Protein AF-A0A7S2NXF3-F1 (afdb_monomer)

Structure (mmCIF, N/CA/C/O backbone):
data_AF-A0A7S2NXF3-F1
#
_entry.id   AF-A0A7S2NXF3-F1
#
loop_
_atom_site.group_PDB
_atom_site.id
_atom_site.type_symbol
_atom_site.label_atom_id
_atom_site.label_alt_id
_atom_site.label_comp_id
_atom_site.label_asym_id
_atom_site.label_entity_id
_atom_site.label_seq_id
_atom_site.pdbx_PDB_ins_code
_atom_site.Cartn_x
_atom_site.Cartn_y
_atom_site.Cartn_z
_atom_site.occupancy
_atom_site.B_iso_or_equiv
_atom_site.auth_seq_id
_atom_site.auth_comp_id
_atom_site.auth_asym_id
_atom_site.auth_atom_id
_atom_site.pdbx_PDB_model_num
ATOM 1 N N . GLU A 1 1 ? -26.219 -12.186 -69.804 1.00 44.00 1 GLU A N 1
ATOM 2 C CA . GLU A 1 1 ? -25.193 -11.684 -68.868 1.00 44.00 1 GLU A CA 1
ATOM 3 C C . GLU A 1 1 ? -25.427 -10.194 -68.619 1.00 44.00 1 GLU A C 1
ATOM 5 O O . GLU A 1 1 ? -25.235 -9.405 -69.535 1.00 44.00 1 GLU A O 1
ATOM 10 N N . LYS A 1 2 ? -26.014 -9.851 -67.460 1.00 44.53 2 LYS A N 1
ATOM 11 C CA . LYS A 1 2 ? -26.149 -8.505 -66.852 1.00 44.53 2 LYS A CA 1
ATOM 12 C C . LYS A 1 2 ? -27.163 -8.609 -65.703 1.00 44.53 2 LYS A C 1
ATOM 14 O O . LYS A 1 2 ? -28.357 -8.426 -65.913 1.00 44.53 2 LYS A O 1
ATOM 19 N N . SER A 1 3 ? -26.691 -8.909 -64.494 1.00 36.38 3 SER A N 1
ATOM 20 C CA . SER A 1 3 ? -27.446 -8.646 -63.264 1.00 36.38 3 SER A CA 1
ATOM 21 C C . SER A 1 3 ? -26.682 -7.605 -62.446 1.00 36.38 3 SER A C 1
ATOM 23 O O . SER A 1 3 ? -25.500 -7.754 -62.148 1.00 36.38 3 SER A O 1
ATOM 25 N N . LYS A 1 4 ? -27.351 -6.491 -62.149 1.00 48.16 4 LYS A N 1
ATOM 26 C CA . LYS A 1 4 ? -26.922 -5.531 -61.129 1.00 48.16 4 LYS A CA 1
ATOM 27 C C . LYS A 1 4 ? -27.589 -5.923 -59.812 1.00 48.16 4 LYS A C 1
ATOM 29 O O . LYS A 1 4 ? -28.784 -6.218 -59.845 1.00 48.16 4 LYS A O 1
ATOM 34 N N . PRO A 1 5 ? -26.903 -5.773 -58.672 1.00 42.44 5 PRO A N 1
ATOM 35 C CA . PRO A 1 5 ? -27.580 -5.516 -57.417 1.00 42.44 5 PRO A CA 1
ATOM 36 C C . PRO A 1 5 ? -27.248 -4.121 -56.879 1.00 42.44 5 PRO A C 1
ATOM 38 O O . PRO A 1 5 ? -26.128 -3.616 -56.936 1.00 42.44 5 PRO A O 1
ATOM 41 N N . THR A 1 6 ? -28.306 -3.501 -56.383 1.00 40.44 6 THR A N 1
ATOM 42 C CA . THR A 1 6 ? -28.427 -2.184 -55.765 1.00 40.44 6 THR A CA 1
ATOM 43 C C . THR A 1 6 ? -27.852 -2.175 -54.347 1.00 40.44 6 THR A C 1
ATOM 45 O O . THR A 1 6 ? -28.218 -3.019 -53.533 1.00 40.44 6 THR A O 1
ATOM 48 N N . MET A 1 7 ? -27.002 -1.194 -54.022 1.00 35.00 7 MET A N 1
ATOM 49 C CA . MET A 1 7 ? -26.544 -0.953 -52.649 1.00 35.00 7 MET A CA 1
ATOM 50 C C . MET A 1 7 ? -27.618 -0.226 -51.828 1.00 35.00 7 MET A C 1
ATOM 52 O O . MET A 1 7 ? -27.955 0.922 -52.113 1.00 35.00 7 MET A O 1
ATOM 56 N N . SER A 1 8 ? -28.118 -0.893 -50.787 1.00 35.53 8 SER A N 1
ATOM 57 C CA . SER A 1 8 ? -28.930 -0.299 -49.721 1.00 35.53 8 SER A CA 1
ATOM 58 C C . SER A 1 8 ? -28.014 0.236 -48.615 1.00 35.53 8 SER A C 1
ATOM 60 O O . SER A 1 8 ? -27.193 -0.499 -48.067 1.00 35.53 8 SER A O 1
ATOM 62 N N . LYS A 1 9 ? -28.138 1.529 -48.297 1.00 38.91 9 LYS A N 1
ATOM 63 C CA . LYS A 1 9 ? -27.480 2.181 -47.157 1.00 38.91 9 LYS A CA 1
ATOM 64 C C . LYS A 1 9 ? -28.358 2.007 -45.915 1.00 38.91 9 LYS A C 1
ATOM 66 O O . LYS A 1 9 ? -29.316 2.756 -45.752 1.00 38.91 9 LYS A O 1
ATOM 71 N N . HIS A 1 10 ? -27.998 1.093 -45.015 1.00 32.69 10 HIS A N 1
ATOM 72 C CA . HIS A 1 10 ? -28.505 1.106 -43.640 1.00 32.69 10 HIS A CA 1
ATOM 73 C C . HIS A 1 10 ? -27.474 1.750 -42.712 1.00 32.69 10 HIS A C 1
ATOM 75 O O . HIS A 1 10 ? -26.389 1.227 -42.472 1.00 32.69 10 HIS A O 1
ATOM 81 N N . ARG A 1 11 ? -27.834 2.934 -42.215 1.00 33.25 11 ARG A N 1
ATOM 82 C CA . ARG A 1 11 ? -27.123 3.688 -41.186 1.00 33.25 11 ARG A CA 1
ATOM 83 C C . ARG A 1 11 ? -27.629 3.170 -39.836 1.00 33.25 11 ARG A C 1
ATOM 85 O O . ARG A 1 11 ? -28.767 3.445 -39.473 1.00 33.25 11 ARG A O 1
ATOM 92 N N . SER A 1 12 ? -26.817 2.383 -39.137 1.00 33.09 12 SER A N 1
ATOM 93 C CA . SER A 1 12 ? -27.099 1.944 -37.766 1.00 33.09 12 SER A CA 1
ATOM 94 C C . SER A 1 12 ? -26.497 2.949 -36.791 1.00 33.09 12 SER A C 1
ATOM 96 O O . SER A 1 12 ? -25.283 3.141 -36.748 1.00 33.09 12 SER A O 1
ATOM 98 N N . VAL A 1 13 ? -27.374 3.618 -36.050 1.00 38.09 13 VAL A N 1
ATOM 99 C CA . VAL A 1 13 ? -27.060 4.566 -34.984 1.00 38.09 13 VAL A CA 1
ATOM 100 C C . VAL A 1 13 ? -26.875 3.746 -33.707 1.00 38.09 13 VAL A C 1
ATOM 102 O O . VAL A 1 13 ? -27.850 3.259 -33.146 1.00 38.09 13 VAL A O 1
ATOM 105 N N . GLY A 1 14 ? -25.630 3.540 -33.280 1.00 29.95 14 GLY A N 1
ATOM 106 C CA . GLY A 1 14 ? -25.302 2.903 -32.003 1.00 29.95 14 GLY A CA 1
ATOM 107 C C . GLY A 1 14 ? -24.672 3.929 -31.072 1.00 29.95 14 GLY A C 1
ATOM 108 O O . GLY A 1 14 ? -23.509 4.280 -31.251 1.00 29.95 14 GLY A O 1
ATOM 109 N N . GLY A 1 15 ? -25.448 4.450 -30.120 1.00 30.33 15 GLY A N 1
ATOM 110 C CA . GLY A 1 15 ? -24.916 5.251 -29.018 1.00 30.33 15 GLY A CA 1
ATOM 111 C C . GLY A 1 15 ? -24.089 4.378 -28.064 1.00 30.33 15 GLY A C 1
ATOM 112 O O . GLY A 1 15 ? -24.389 3.191 -27.924 1.00 30.33 15 GLY A O 1
ATOM 113 N N . PRO A 1 16 ? -23.049 4.916 -27.407 1.00 35.69 16 PRO A N 1
ATOM 114 C CA . PRO A 1 16 ? -22.286 4.144 -26.440 1.00 35.69 16 PRO A CA 1
ATOM 115 C C . PRO A 1 16 ? -23.111 3.927 -25.167 1.00 35.69 16 PRO A C 1
ATOM 117 O O . PRO A 1 16 ? -23.409 4.859 -24.419 1.00 35.69 16 PRO A O 1
ATOM 120 N N . SER A 1 17 ? -23.471 2.664 -24.944 1.00 35.59 17 SER A N 1
ATOM 121 C CA . SER A 1 17 ? -23.971 2.146 -23.673 1.00 35.59 17 SER A CA 1
ATOM 122 C C . SER A 1 17 ? -22.901 2.314 -22.591 1.00 35.59 17 SER A C 1
ATOM 124 O O . SER A 1 17 ? -21.738 1.968 -22.805 1.00 35.59 17 SER A O 1
ATOM 126 N N . ARG A 1 18 ? -23.302 2.838 -21.428 1.00 41.34 18 ARG A N 1
ATOM 127 C CA . ARG A 1 18 ? -22.489 2.923 -20.207 1.00 41.34 18 ARG A CA 1
ATOM 128 C C . ARG A 1 18 ? -22.046 1.517 -19.795 1.00 41.34 18 ARG A C 1
ATOM 130 O O . ARG A 1 18 ? -22.873 0.721 -19.361 1.00 41.34 18 ARG A O 1
ATOM 137 N N . ALA A 1 19 ? -20.758 1.225 -19.947 1.00 33.50 19 ALA A N 1
ATOM 138 C CA . ALA A 1 19 ? -20.146 -0.010 -19.480 1.00 33.50 19 ALA A CA 1
ATOM 139 C C . ALA A 1 19 ? -19.519 0.194 -18.093 1.00 33.50 19 ALA A C 1
ATOM 141 O O . ALA A 1 19 ? -18.846 1.193 -17.844 1.00 33.50 19 ALA A O 1
ATOM 142 N N . SER A 1 20 ? -19.811 -0.778 -17.231 1.00 33.72 20 SER A N 1
ATOM 143 C CA . SER A 1 20 ? -19.321 -1.037 -15.875 1.00 33.72 20 SER A CA 1
ATOM 144 C C . SER A 1 20 ? -17.874 -0.594 -15.603 1.00 33.72 20 SER A C 1
ATOM 146 O O . SER A 1 20 ? -16.960 -0.945 -16.345 1.00 33.72 20 SER A O 1
ATOM 148 N N . THR A 1 21 ? -17.673 0.152 -14.514 1.00 34.09 21 THR A N 1
ATOM 149 C CA . THR A 1 21 ? -16.406 0.777 -14.085 1.00 34.09 21 THR A CA 1
ATOM 150 C C . THR A 1 21 ? -15.473 -0.114 -13.260 1.00 34.09 21 THR A C 1
ATOM 152 O O . THR A 1 21 ? -14.499 0.391 -12.712 1.00 34.09 21 THR A O 1
ATOM 155 N N . TYR A 1 22 ? -15.695 -1.425 -13.203 1.00 39.62 22 TYR A N 1
ATOM 156 C CA . TYR A 1 22 ? -14.795 -2.341 -12.498 1.00 39.62 22 TYR A CA 1
ATOM 157 C C . TYR A 1 22 ? -14.566 -3.598 -13.339 1.00 39.62 22 TYR A C 1
ATOM 159 O O . TYR A 1 22 ? -15.499 -4.340 -13.638 1.00 39.62 22 TYR A O 1
ATOM 167 N N . GLY A 1 23 ? -13.323 -3.806 -13.777 1.00 32.50 23 GLY A N 1
ATOM 168 C CA . GLY A 1 23 ? -12.912 -4.993 -14.523 1.00 32.50 23 GLY A CA 1
ATOM 169 C C . GLY A 1 23 ? -11.408 -4.980 -14.827 1.00 32.50 23 GLY A C 1
ATOM 170 O O . GLY A 1 23 ? -10.906 -3.959 -15.307 1.00 32.50 23 GLY A O 1
ATOM 171 N N . PRO A 1 24 ? -10.674 -6.076 -14.551 1.00 46.59 24 PRO A N 1
ATOM 172 C CA . PRO A 1 24 ? -9.237 -6.155 -14.770 1.00 46.59 24 PRO A CA 1
ATOM 173 C C . PRO A 1 24 ? -8.949 -6.177 -16.274 1.00 46.59 24 PRO A C 1
ATOM 175 O O . PRO A 1 24 ? -9.590 -6.890 -17.047 1.00 46.59 24 PRO A O 1
ATOM 178 N N . GLY A 1 25 ? -7.998 -5.349 -16.701 1.00 38.03 25 GLY A N 1
ATOM 179 C CA . GLY A 1 25 ? -7.590 -5.254 -18.096 1.00 38.03 25 GLY A CA 1
ATOM 180 C C . GLY A 1 25 ? -7.058 -6.589 -18.617 1.00 38.03 25 GLY A C 1
ATOM 181 O O . GLY A 1 25 ? -6.172 -7.195 -18.024 1.00 38.03 25 GLY A O 1
ATOM 182 N N . ASN A 1 26 ? -7.613 -7.017 -19.747 1.00 37.84 26 ASN A N 1
ATOM 183 C CA . ASN A 1 26 ? -7.245 -8.201 -20.515 1.00 37.84 26 ASN A CA 1
ATOM 184 C C . ASN A 1 26 ? -5.740 -8.173 -20.868 1.00 37.84 26 ASN A C 1
ATOM 186 O O . ASN A 1 26 ? -5.318 -7.405 -21.735 1.00 37.84 26 ASN A O 1
ATOM 190 N N . ALA A 1 27 ? -4.928 -8.980 -20.182 1.00 37.50 27 ALA A N 1
ATOM 191 C CA . ALA A 1 27 ? -3.483 -9.054 -20.381 1.00 37.50 27 ALA A CA 1
ATOM 192 C C . ALA A 1 27 ? -3.145 -9.962 -21.574 1.00 37.50 27 ALA A C 1
ATOM 194 O O . ALA A 1 27 ? -3.019 -11.179 -21.452 1.00 37.50 27 ALA A O 1
ATOM 195 N N . THR A 1 28 ? -2.986 -9.365 -22.753 1.00 34.25 28 THR A N 1
ATOM 196 C CA . THR A 1 28 ? -2.161 -9.954 -23.813 1.00 34.25 28 THR A CA 1
ATOM 197 C C . THR A 1 28 ? -0.701 -9.942 -23.359 1.00 34.25 28 THR A C 1
ATOM 199 O O . THR A 1 28 ? -0.278 -8.958 -22.758 1.00 34.25 28 THR A O 1
ATOM 202 N N . LEU A 1 29 ? 0.040 -11.020 -23.643 1.00 37.03 29 LEU A N 1
ATOM 203 C CA . LEU A 1 29 ? 1.467 -11.250 -23.352 1.00 37.03 29 LEU A CA 1
ATOM 204 C C . LEU A 1 29 ? 2.389 -10.191 -23.991 1.00 37.03 29 LEU A C 1
ATOM 206 O O . LEU A 1 29 ? 3.150 -10.481 -24.910 1.00 37.03 29 LEU A O 1
ATOM 210 N N . ASP A 1 30 ? 2.302 -8.960 -23.510 1.00 38.59 30 ASP A N 1
ATOM 211 C CA . ASP A 1 30 ? 3.281 -7.906 -23.716 1.00 38.59 30 ASP A CA 1
ATOM 212 C C . ASP A 1 30 ? 3.540 -7.282 -22.337 1.00 38.59 30 ASP A C 1
ATOM 214 O O . ASP A 1 30 ? 2.778 -6.448 -21.836 1.00 38.59 30 ASP A O 1
ATOM 218 N N . GLU A 1 31 ? 4.585 -7.807 -21.687 1.00 49.25 31 GLU A N 1
ATOM 219 C CA . GLU A 1 31 ? 5.103 -7.560 -20.330 1.00 49.25 31 GLU A CA 1
ATOM 220 C C . GLU A 1 31 ? 5.622 -6.121 -20.134 1.00 49.25 31 GLU A C 1
ATOM 222 O O . GLU A 1 31 ? 6.698 -5.865 -19.580 1.00 49.25 31 GLU A O 1
ATOM 227 N N . THR A 1 32 ? 4.876 -5.142 -20.630 1.00 55.12 32 THR A N 1
ATOM 228 C CA . THR A 1 32 ? 5.230 -3.735 -20.527 1.00 55.12 32 THR A CA 1
ATOM 229 C C . THR A 1 32 ? 5.201 -3.336 -19.057 1.00 55.12 32 THR A C 1
ATOM 231 O O . THR A 1 32 ? 4.214 -3.527 -18.354 1.00 55.12 32 THR A O 1
ATOM 234 N N . PHE A 1 33 ? 6.323 -2.819 -18.561 1.00 63.69 33 PHE A N 1
ATOM 235 C CA . PHE A 1 33 ? 6.451 -2.245 -17.225 1.00 63.69 33 PHE A CA 1
ATOM 236 C C . PHE A 1 33 ? 5.365 -1.174 -17.023 1.00 63.69 33 P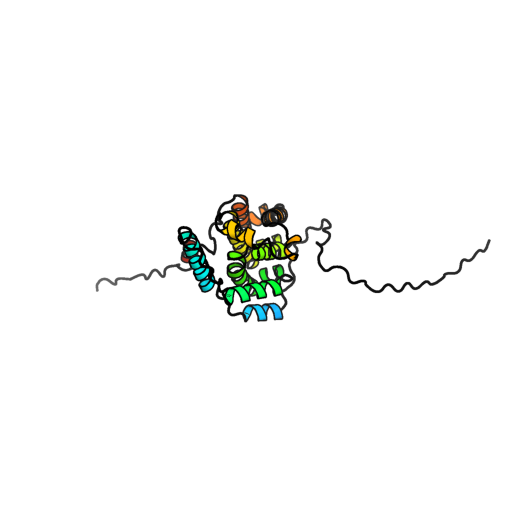HE A C 1
ATOM 238 O O . PHE A 1 33 ? 5.518 -0.030 -17.460 1.00 63.69 33 PHE A O 1
ATOM 245 N N . GLN A 1 34 ? 4.243 -1.557 -16.408 1.00 78.62 34 GLN A N 1
ATOM 246 C CA . GLN A 1 34 ? 3.090 -0.682 -16.244 1.00 78.62 34 GLN A CA 1
ATOM 247 C C . GLN A 1 34 ? 3.424 0.376 -15.204 1.00 78.62 34 GLN A C 1
ATOM 249 O O . GLN A 1 34 ? 3.609 0.102 -14.019 1.00 78.62 34 GLN A O 1
ATOM 254 N N . ARG A 1 35 ? 3.548 1.615 -15.671 1.00 86.38 35 ARG A N 1
ATOM 255 C CA . ARG A 1 35 ? 3.736 2.770 -14.805 1.00 86.38 35 ARG A CA 1
ATOM 256 C C . ARG A 1 35 ? 2.369 3.398 -14.527 1.00 86.38 35 ARG A C 1
ATOM 258 O O . ARG A 1 35 ? 1.675 3.723 -15.493 1.00 86.38 35 ARG A O 1
ATOM 265 N N . PRO A 1 36 ? 2.007 3.627 -13.253 1.00 90.62 36 PRO A N 1
ATOM 266 C CA . PRO A 1 36 ? 0.813 4.384 -12.910 1.00 90.62 36 PRO A CA 1
ATOM 267 C C . PRO A 1 36 ? 0.808 5.755 -13.587 1.00 90.62 36 PRO A C 1
ATOM 269 O O . PRO A 1 36 ? 1.862 6.340 -13.876 1.00 90.62 36 PRO A O 1
ATOM 272 N N . ARG A 1 37 ? -0.388 6.296 -13.820 1.00 90.88 37 ARG A N 1
ATOM 273 C CA . ARG A 1 37 ? -0.526 7.678 -14.291 1.00 90.88 37 ARG A CA 1
ATOM 274 C C . ARG A 1 37 ? 0.022 8.642 -13.234 1.00 90.88 37 ARG A C 1
ATOM 276 O O . ARG A 1 37 ? 0.262 8.277 -12.088 1.00 90.88 37 ARG A O 1
ATOM 283 N N . ARG A 1 38 ? 0.263 9.895 -13.623 1.00 91.31 38 ARG A N 1
ATOM 284 C CA . ARG A 1 38 ? 0.561 10.922 -12.619 1.00 91.31 38 ARG A CA 1
ATOM 285 C C . ARG A 1 38 ? -0.697 11.182 -11.786 1.00 91.31 38 ARG A C 1
ATOM 287 O O . ARG A 1 38 ? -1.771 11.230 -12.385 1.00 91.31 38 ARG A O 1
ATOM 294 N N . PRO A 1 39 ? -0.565 11.357 -10.463 1.00 93.62 39 PRO A N 1
ATOM 295 C CA . PRO A 1 39 ? -1.705 11.675 -9.616 1.00 93.62 39 PRO A CA 1
ATOM 296 C C . PRO A 1 39 ? -2.276 13.049 -9.969 1.00 93.62 39 PRO A C 1
ATOM 298 O O . PRO A 1 39 ? -1.541 13.955 -10.386 1.00 93.62 39 PRO A O 1
ATOM 301 N N . ASN A 1 40 ? -3.581 13.211 -9.772 1.00 94.50 40 ASN A N 1
ATOM 302 C CA . ASN A 1 40 ? -4.250 14.487 -9.957 1.00 94.50 40 ASN A CA 1
ATOM 303 C C . ASN A 1 40 ? -3.692 15.548 -8.981 1.00 94.50 40 ASN A C 1
ATOM 305 O O . ASN A 1 40 ? -3.607 15.308 -7.771 1.00 94.50 40 ASN A O 1
ATOM 309 N N . PRO A 1 41 ? -3.331 16.755 -9.465 1.00 94.69 41 PRO A N 1
ATOM 310 C CA . PRO A 1 41 ? -2.801 17.820 -8.611 1.00 94.69 41 PRO A CA 1
ATOM 311 C C . PRO A 1 41 ? -3.761 18.269 -7.502 1.00 94.69 41 PRO A C 1
ATOM 313 O O . PRO A 1 41 ? -3.310 18.605 -6.408 1.00 94.69 41 PRO A O 1
ATOM 316 N N . SER A 1 42 ? -5.071 18.255 -7.765 1.00 95.06 42 SER A N 1
ATOM 317 C CA . SER A 1 42 ? -6.112 18.577 -6.781 1.00 95.06 42 SER A CA 1
ATOM 318 C C . SER A 1 42 ? -6.129 17.574 -5.630 1.00 95.06 42 SER A C 1
ATOM 320 O O . SER A 1 42 ? -6.136 17.983 -4.472 1.00 95.06 42 SER A O 1
ATOM 322 N N . THR A 1 43 ? -6.043 16.277 -5.941 1.00 95.19 43 THR A N 1
ATOM 323 C CA . THR A 1 43 ? -5.970 15.193 -4.954 1.00 95.19 43 THR A CA 1
ATOM 324 C C . THR A 1 43 ? -4.731 15.351 -4.075 1.00 95.19 43 THR A C 1
ATOM 326 O O . THR A 1 43 ? -4.817 15.328 -2.851 1.00 95.19 43 THR A O 1
ATOM 329 N N . LEU A 1 44 ? -3.569 15.623 -4.678 1.00 94.69 44 LEU A N 1
ATOM 330 C CA . LEU A 1 44 ? -2.337 15.890 -3.929 1.00 94.69 44 LEU A CA 1
ATOM 331 C C . LEU A 1 44 ? -2.446 17.109 -3.006 1.00 94.69 44 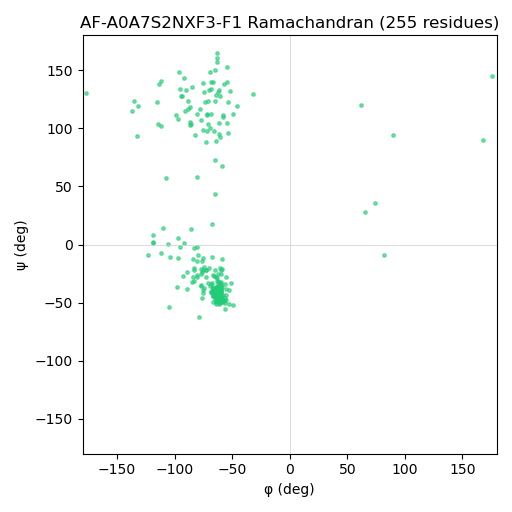LEU A C 1
ATOM 333 O O . LEU A 1 44 ? -1.940 17.078 -1.880 1.00 94.69 44 LEU A O 1
ATOM 337 N N . GLN A 1 45 ? -3.073 18.188 -3.476 1.00 96.06 45 GLN A N 1
ATOM 338 C CA . GLN A 1 45 ? -3.279 19.390 -2.674 1.00 96.06 45 GLN A CA 1
ATOM 339 C C . GLN A 1 45 ? -4.206 19.111 -1.490 1.00 96.06 45 GLN A C 1
ATOM 341 O O . GLN A 1 45 ? -3.874 19.501 -0.370 1.00 96.06 45 GLN A O 1
ATOM 346 N N . TYR A 1 46 ? -5.304 18.393 -1.728 1.00 95.62 46 TYR A N 1
ATOM 347 C CA . TYR A 1 46 ? -6.225 17.941 -0.691 1.00 95.62 46 TYR A CA 1
ATOM 348 C C . TYR 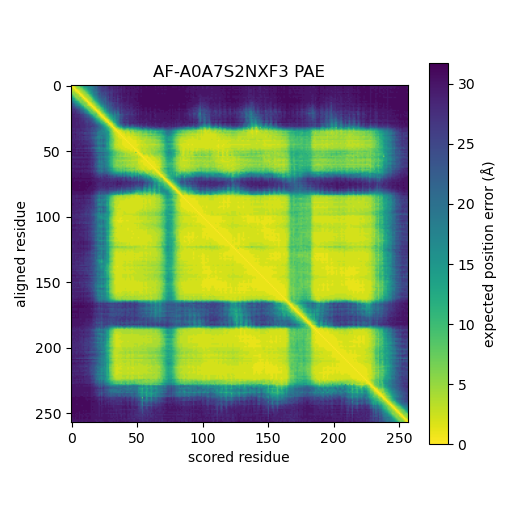A 1 46 ? -5.493 17.122 0.380 1.00 95.62 46 TYR A C 1
ATOM 350 O O . TYR A 1 46 ? -5.455 17.534 1.539 1.00 95.62 46 TYR A O 1
ATOM 358 N N . LEU A 1 47 ? -4.784 16.056 -0.005 1.00 94.69 47 LEU A N 1
ATOM 359 C CA . LEU A 1 47 ? -4.048 15.206 0.939 1.00 94.69 47 LEU A CA 1
ATOM 360 C C . LEU A 1 47 ? -2.981 15.967 1.730 1.00 94.69 47 LEU A C 1
ATOM 362 O O . LEU A 1 47 ? -2.729 15.679 2.898 1.00 94.69 47 LEU A O 1
ATOM 366 N N . CYS A 1 48 ? -2.329 16.945 1.102 1.00 92.62 48 CYS A N 1
ATOM 367 C CA . CYS A 1 48 ? -1.337 17.769 1.782 1.00 92.62 48 CYS A CA 1
ATOM 368 C C . CYS A 1 48 ? -1.944 18.773 2.765 1.00 92.62 48 CYS A C 1
ATOM 370 O O . CYS A 1 48 ? -1.206 19.242 3.632 1.00 92.62 48 CYS A O 1
ATOM 372 N N . SER A 1 49 ? -3.223 19.121 2.604 1.00 93.75 49 SER A N 1
ATOM 373 C CA . SER A 1 49 ? -3.944 20.054 3.475 1.00 93.75 49 SER A CA 1
ATOM 374 C C . SER A 1 49 ? -4.504 19.394 4.736 1.00 93.75 49 SER A C 1
ATOM 376 O O . SER A 1 49 ? -4.754 20.089 5.717 1.00 93.75 49 SER A O 1
ATOM 378 N N . LEU A 1 50 ? -4.656 18.065 4.733 1.00 92.69 50 LEU A N 1
ATOM 379 C CA . LEU A 1 50 ? -5.186 17.327 5.874 1.00 92.69 50 LEU A CA 1
ATOM 380 C C . LEU A 1 50 ? -4.207 17.354 7.066 1.00 92.69 50 LEU A C 1
ATOM 382 O O . LEU A 1 50 ? -3.009 17.086 6.885 1.00 92.69 50 LEU A O 1
ATOM 386 N N . PRO A 1 51 ? -4.693 17.621 8.292 1.00 89.88 51 PRO A N 1
ATOM 387 C CA . PRO A 1 51 ? -3.879 17.646 9.505 1.00 89.88 51 PRO A CA 1
ATOM 388 C C . PRO A 1 51 ? -3.637 16.226 10.047 1.00 89.88 51 PRO A C 1
ATOM 390 O O . PRO A 1 51 ? -3.999 15.905 11.172 1.00 89.88 51 PRO A O 1
ATOM 393 N N . LEU A 1 52 ? -3.036 15.356 9.233 1.00 88.69 52 LEU A N 1
ATOM 394 C CA . LEU A 1 52 ? -2.734 13.979 9.631 1.00 88.69 52 LEU A CA 1
ATOM 395 C C . LEU A 1 52 ? -1.374 13.910 10.336 1.00 88.69 52 LEU A C 1
ATOM 397 O O . LEU A 1 52 ? -0.344 14.199 9.715 1.00 88.69 52 LEU A O 1
ATOM 401 N N . ASP A 1 53 ? -1.372 13.490 11.601 1.00 88.19 53 ASP A N 1
ATOM 402 C CA . ASP A 1 53 ? -0.171 13.147 12.371 1.00 88.19 53 ASP A CA 1
ATOM 403 C C . ASP A 1 53 ? -0.185 11.648 12.707 1.00 88.19 53 ASP A C 1
ATOM 405 O O . ASP A 1 53 ? -0.905 11.203 13.600 1.00 88.19 53 ASP A O 1
ATOM 409 N N . ASP A 1 54 ? 0.626 10.854 11.994 1.00 85.44 54 ASP A N 1
ATOM 410 C CA . ASP A 1 54 ? 0.716 9.407 12.227 1.00 85.44 54 ASP A CA 1
ATOM 411 C C . ASP A 1 54 ? 1.298 9.075 13.600 1.00 85.44 54 ASP A C 1
ATOM 413 O O . ASP A 1 54 ? 1.027 8.009 14.144 1.00 85.44 54 ASP A O 1
ATOM 417 N N . ARG A 1 55 ? 2.126 9.952 14.173 1.00 84.25 55 ARG A N 1
ATOM 418 C CA . ARG A 1 55 ? 2.851 9.639 15.402 1.00 84.25 55 ARG A CA 1
ATOM 419 C C . ARG A 1 55 ? 1.951 9.704 16.627 1.00 84.25 55 ARG A C 1
ATOM 421 O O . ARG A 1 55 ? 2.060 8.826 17.483 1.00 84.25 55 ARG A O 1
ATOM 428 N N . ALA A 1 56 ? 1.147 10.757 16.732 1.00 82.88 56 ALA A N 1
ATOM 429 C CA . ALA A 1 56 ? 0.215 10.924 17.841 1.00 82.88 56 ALA A CA 1
ATOM 430 C C . ALA A 1 56 ? -0.839 9.808 17.817 1.00 82.88 56 ALA A C 1
ATOM 432 O O . ALA A 1 56 ? -1.003 9.098 18.808 1.00 82.88 56 ALA A O 1
ATOM 433 N N . GLU A 1 57 ? -1.428 9.577 16.644 1.00 85.75 57 GLU A N 1
ATOM 434 C CA . GLU A 1 57 ? -2.509 8.612 16.457 1.00 85.75 57 GLU A CA 1
ATOM 435 C C . GLU A 1 57 ? -2.061 7.165 16.711 1.00 85.75 57 GLU A C 1
ATOM 437 O O . GLU A 1 57 ? -2.716 6.418 17.434 1.00 85.75 57 GLU A O 1
ATOM 442 N N . LEU A 1 58 ? -0.890 6.760 16.199 1.00 82.31 58 LEU A N 1
ATOM 443 C CA . LEU A 1 58 ? -0.363 5.416 16.458 1.00 82.31 58 LEU A CA 1
ATOM 444 C C . LEU A 1 58 ? -0.071 5.170 17.945 1.00 82.31 58 LEU A C 1
ATOM 446 O O . LEU A 1 58 ? -0.262 4.053 18.427 1.00 82.31 58 LEU A O 1
ATOM 450 N N . ALA A 1 59 ? 0.411 6.184 18.670 1.00 83.00 59 ALA A N 1
ATOM 451 C CA . ALA A 1 59 ? 0.690 6.058 20.099 1.00 83.00 59 ALA A CA 1
ATOM 452 C C . ALA A 1 59 ? -0.606 5.901 20.907 1.00 83.00 59 ALA A C 1
ATOM 454 O O . ALA A 1 59 ? -0.670 5.075 21.821 1.00 83.00 59 ALA A O 1
ATOM 455 N N . GLU A 1 60 ? -1.643 6.652 20.541 1.00 82.12 60 GLU A N 1
ATOM 456 C CA . GLU A 1 60 ? -2.966 6.539 21.148 1.00 82.12 60 GLU A CA 1
ATOM 457 C C . GLU A 1 60 ? -3.611 5.179 20.851 1.00 82.12 60 GLU A C 1
ATOM 459 O O . GLU A 1 60 ? -4.087 4.504 21.768 1.00 82.12 60 GLU A O 1
ATOM 464 N N . TYR A 1 61 ? -3.528 4.709 19.605 1.00 81.62 61 TYR A N 1
ATOM 465 C CA . TYR A 1 61 ? -3.996 3.379 19.215 1.00 81.62 61 TYR A CA 1
ATOM 466 C C . TYR A 1 61 ? -3.292 2.256 19.999 1.00 81.62 61 TYR A C 1
ATOM 468 O O . TYR A 1 61 ? -3.938 1.345 20.528 1.00 81.62 61 TYR A O 1
ATOM 476 N N . GLN A 1 62 ? -1.964 2.324 20.143 1.00 80.62 62 GLN A N 1
ATOM 477 C CA . GLN A 1 62 ? -1.192 1.361 20.942 1.00 80.62 62 GLN A CA 1
ATOM 478 C C . GLN A 1 62 ? -1.589 1.382 22.425 1.00 80.62 62 GLN A C 1
ATOM 480 O O . GLN A 1 62 ? -1.670 0.332 23.069 1.00 80.62 62 GLN A O 1
ATOM 485 N N . TYR A 1 63 ? -1.866 2.565 22.975 1.00 81.25 63 TYR A N 1
ATOM 486 C CA . TYR A 1 63 ? -2.353 2.701 24.343 1.00 81.25 63 TYR A CA 1
ATOM 487 C C . TYR A 1 63 ? -3.747 2.075 24.518 1.00 81.25 63 TYR A C 1
ATOM 489 O O . TYR A 1 63 ? -3.947 1.278 25.440 1.00 81.25 63 TYR A O 1
ATOM 497 N N . ARG A 1 64 ? -4.687 2.354 23.600 1.00 79.38 64 ARG A N 1
ATOM 498 C CA . ARG A 1 64 ? -6.042 1.768 23.593 1.00 79.38 64 ARG A CA 1
ATOM 499 C C . ARG A 1 64 ? -6.000 0.240 23.534 1.00 79.38 64 ARG A C 1
ATOM 501 O O . ARG A 1 64 ? -6.620 -0.427 24.361 1.00 79.38 64 ARG A O 1
ATOM 508 N N . THR A 1 65 ? -5.228 -0.318 22.603 1.00 74.81 65 THR A N 1
ATOM 509 C CA . THR A 1 65 ? -5.099 -1.776 22.423 1.00 74.81 65 THR A CA 1
ATOM 510 C C . THR A 1 65 ? -4.447 -2.463 23.628 1.00 74.81 65 THR A C 1
ATOM 512 O O . THR A 1 65 ? -4.926 -3.508 24.071 1.00 74.81 65 THR A O 1
ATOM 515 N N . SER A 1 66 ? -3.427 -1.848 24.239 1.00 75.81 66 SER A N 1
ATOM 516 C CA . SER A 1 66 ? -2.779 -2.371 25.456 1.00 75.81 66 SER A CA 1
ATOM 517 C C . SER A 1 66 ? -3.713 -2.370 26.673 1.00 75.81 66 SER A C 1
ATOM 519 O O . SER A 1 66 ? -3.712 -3.313 27.470 1.00 75.81 66 SER A O 1
ATOM 521 N N . LYS A 1 67 ? -4.543 -1.327 26.816 1.00 72.12 67 LYS A N 1
ATOM 522 C CA . LYS A 1 67 ? -5.543 -1.234 27.889 1.00 72.12 67 LYS A CA 1
ATOM 523 C C . LYS A 1 67 ? -6.631 -2.299 27.723 1.00 72.12 67 LYS A C 1
ATOM 525 O O . LYS A 1 67 ? -6.964 -2.969 28.698 1.00 72.12 67 LYS A O 1
ATOM 530 N N . LYS A 1 68 ? -7.107 -2.525 26.492 1.00 65.06 68 LYS A N 1
ATOM 531 C CA . LYS A 1 68 ? -8.098 -3.568 26.160 1.00 65.06 68 LYS A CA 1
ATOM 532 C C . LYS A 1 68 ? -7.573 -4.973 26.487 1.00 65.06 68 LYS A C 1
ATOM 534 O O . LYS A 1 68 ? -8.276 -5.753 27.116 1.00 65.06 68 LYS A O 1
ATOM 539 N N . GLY A 1 69 ? -6.299 -5.255 26.195 1.00 57.69 69 GLY A N 1
ATOM 540 C CA . GLY A 1 69 ? -5.654 -6.524 26.565 1.00 57.69 69 GLY A CA 1
ATOM 541 C C . GLY A 1 69 ? -5.499 -6.760 28.077 1.00 57.69 69 GLY A C 1
ATOM 542 O O . GLY A 1 69 ? -5.399 -7.907 28.501 1.00 57.69 69 GLY A O 1
ATOM 543 N N . THR A 1 70 ? -5.511 -5.700 28.895 1.00 54.84 70 THR A N 1
ATOM 544 C CA . THR A 1 70 ? -5.392 -5.786 30.366 1.00 54.84 70 THR A CA 1
ATOM 545 C C . THR A 1 70 ? -6.760 -5.857 31.063 1.00 54.84 70 THR A C 1
ATOM 547 O O . THR A 1 70 ? -6.865 -6.440 32.140 1.00 54.84 70 THR A O 1
ATOM 550 N N . SER A 1 71 ? -7.818 -5.303 30.455 1.00 49.31 71 SER A N 1
ATOM 551 C CA . SER A 1 71 ? -9.163 -5.204 31.053 1.00 49.31 71 SER A CA 1
ATOM 552 C C . SER A 1 71 ? -10.034 -6.458 30.902 1.00 49.31 71 SER A C 1
ATOM 554 O O . SER A 1 71 ? -11.112 -6.513 31.482 1.00 49.31 71 SER A O 1
ATOM 556 N N . ASN A 1 72 ? -9.567 -7.499 30.204 1.00 48.53 72 ASN A N 1
ATOM 557 C CA . ASN A 1 72 ? -10.304 -8.759 29.999 1.00 48.53 72 ASN A CA 1
ATOM 558 C C . ASN A 1 72 ? -10.506 -9.617 31.270 1.00 48.53 72 ASN A C 1
ATOM 560 O O . ASN A 1 72 ? -10.819 -10.798 31.163 1.00 48.53 72 ASN A O 1
ATOM 564 N N . ASN A 1 73 ? -10.344 -9.046 32.468 1.00 45.34 73 ASN A N 1
ATOM 565 C CA . ASN A 1 73 ? -10.538 -9.751 33.732 1.00 45.34 73 ASN A CA 1
ATOM 566 C C . ASN A 1 73 ? -11.633 -9.192 34.640 1.00 45.34 73 ASN A C 1
ATOM 568 O O . ASN A 1 73 ? -11.772 -9.764 35.709 1.00 45.34 73 ASN A O 1
ATOM 572 N N . ASN A 1 74 ? -12.378 -8.141 34.274 1.00 45.97 74 ASN A N 1
ATOM 573 C CA . ASN A 1 74 ? -13.693 -7.791 34.844 1.00 45.97 74 ASN A CA 1
ATOM 574 C C . ASN A 1 74 ? -14.190 -6.464 34.237 1.00 45.97 74 ASN A C 1
ATOM 576 O O . ASN A 1 74 ? -13.395 -5.549 34.045 1.00 45.97 74 ASN A O 1
ATOM 580 N N . GLU A 1 75 ? -15.510 -6.375 34.048 1.00 45.00 75 GLU A N 1
ATOM 581 C CA . GLU A 1 75 ? -16.319 -5.193 33.686 1.00 45.00 75 GLU A CA 1
ATOM 582 C C . GLU A 1 75 ? -16.512 -4.925 32.179 1.00 45.00 75 GLU A C 1
ATOM 584 O O . GLU A 1 75 ? -15.738 -4.244 31.507 1.00 45.00 75 GLU A O 1
ATOM 589 N N . GLU A 1 76 ? -17.639 -5.447 31.679 1.00 41.56 76 GLU A N 1
ATOM 590 C CA . GLU A 1 76 ? -18.336 -5.018 30.464 1.00 41.56 76 GLU A CA 1
ATOM 591 C C . GLU A 1 76 ? -18.832 -3.574 30.653 1.00 41.56 76 GLU A C 1
ATOM 593 O O . GLU A 1 76 ? -19.923 -3.322 31.161 1.00 41.56 76 GLU A O 1
ATOM 598 N N . GLY A 1 77 ? -17.988 -2.606 30.305 1.00 40.00 77 GLY A N 1
ATOM 599 C CA . GLY A 1 77 ? -18.382 -1.209 30.165 1.00 40.00 77 GLY A CA 1
ATOM 600 C C . GLY A 1 77 ? -18.659 -0.890 28.701 1.00 40.00 77 GLY A C 1
ATOM 601 O O . GLY A 1 77 ? -17.717 -0.775 27.917 1.00 40.00 77 GLY A O 1
ATOM 602 N N . GLU A 1 78 ? -19.934 -0.716 28.349 1.00 42.53 78 GLU A N 1
ATOM 603 C CA . GLU A 1 78 ? -20.402 -0.091 27.104 1.00 42.53 78 GLU A CA 1
ATOM 604 C C . GLU A 1 78 ? -19.986 1.393 27.081 1.00 42.53 78 GLU A C 1
ATOM 606 O O . GLU A 1 78 ? -20.777 2.300 27.324 1.00 42.53 78 GLU A O 1
ATOM 611 N N . GLY A 1 79 ? -18.698 1.659 26.872 1.00 42.69 79 GLY A N 1
ATOM 612 C CA . GLY A 1 79 ? -18.219 2.983 26.499 1.00 42.69 79 GLY A CA 1
ATOM 613 C C . GLY A 1 79 ? -18.253 3.092 24.983 1.00 42.69 79 GLY A C 1
ATOM 614 O O . GLY A 1 79 ? -17.546 2.336 24.319 1.00 42.69 79 GLY A O 1
ATOM 615 N N . GLU A 1 80 ? -19.060 4.006 24.443 1.00 46.78 80 GLU A N 1
ATOM 616 C CA . GLU A 1 80 ? -18.998 4.399 23.033 1.00 46.78 80 GLU A CA 1
ATOM 617 C C . GLU A 1 80 ? -17.531 4.705 22.684 1.00 46.78 80 GLU A C 1
ATOM 619 O O . GLU A 1 80 ? -16.926 5.625 23.239 1.00 46.78 80 GLU A O 1
ATOM 624 N N . GLU A 1 81 ? -16.915 3.868 21.840 1.00 57.03 81 GLU A N 1
ATOM 625 C CA . GLU A 1 81 ? -15.538 4.076 21.398 1.00 57.03 81 GLU A CA 1
ATOM 626 C C . GLU A 1 81 ? -15.508 5.355 20.552 1.00 57.03 81 GLU A C 1
ATOM 628 O O . GLU A 1 81 ? -15.831 5.330 19.367 1.00 57.03 81 GLU A O 1
ATOM 633 N N . GLU A 1 82 ? -15.123 6.481 21.157 1.00 59.97 82 GLU A N 1
ATOM 634 C CA . GLU A 1 82 ? -14.888 7.724 20.427 1.00 59.97 82 GLU A CA 1
ATOM 635 C C . GLU A 1 82 ? -13.811 7.452 19.361 1.00 59.97 82 GLU A C 1
ATOM 637 O O . GLU A 1 82 ? -12.657 7.093 19.647 1.00 59.97 82 GLU A O 1
ATOM 642 N N . THR A 1 83 ? -14.226 7.493 18.096 1.00 68.06 83 THR A N 1
ATOM 643 C CA . THR A 1 83 ? -13.333 7.334 16.951 1.00 68.06 83 THR A CA 1
ATOM 644 C C . THR A 1 83 ? -12.524 8.612 16.819 1.00 68.06 83 THR A C 1
ATOM 646 O O . THR A 1 83 ? -13.113 9.682 16.670 1.00 68.06 83 THR A O 1
ATOM 649 N N . SER A 1 84 ? -11.193 8.511 16.864 1.00 83.38 84 SER A N 1
ATOM 650 C CA . SER A 1 84 ? -10.313 9.672 16.692 1.00 83.38 84 SER A CA 1
ATOM 651 C C . SER A 1 84 ? -10.677 10.431 15.413 1.00 83.38 84 SER A C 1
ATOM 653 O O . SER A 1 84 ? -10.813 9.835 14.340 1.00 83.38 84 SER A O 1
ATOM 655 N N . GLU A 1 85 ? -10.805 11.756 15.511 1.00 87.25 85 GLU A N 1
ATOM 656 C CA . GLU A 1 85 ? -11.068 12.625 14.360 1.00 87.25 85 GLU A CA 1
ATOM 657 C C . GLU A 1 85 ? -9.997 12.450 13.268 1.00 87.25 85 GLU A C 1
ATOM 659 O O . GLU A 1 85 ? -10.301 12.492 12.075 1.00 87.25 85 GLU A O 1
ATOM 664 N N . ILE A 1 86 ? -8.744 12.192 13.668 1.00 89.62 86 ILE A N 1
ATOM 665 C CA . ILE A 1 86 ? -7.621 11.953 12.752 1.00 89.62 86 ILE A CA 1
ATOM 666 C C . ILE A 1 86 ? -7.811 10.625 12.015 1.00 89.62 86 ILE A C 1
ATOM 668 O O . ILE A 1 86 ? -7.566 10.552 10.807 1.00 89.62 86 ILE A O 1
ATOM 672 N N . PHE A 1 87 ? -8.270 9.585 12.716 1.00 89.62 87 PHE A N 1
ATOM 673 C CA . PHE A 1 87 ? -8.584 8.298 12.105 1.00 89.62 87 PHE A CA 1
ATOM 674 C C . PHE A 1 87 ? -9.733 8.422 11.098 1.00 89.62 87 PHE A C 1
ATOM 676 O O . PHE A 1 87 ? -9.580 8.000 9.950 1.00 89.62 87 PHE A O 1
ATOM 683 N N . ALA A 1 88 ? -10.835 9.073 11.480 1.00 90.38 88 ALA A N 1
ATOM 684 C CA . ALA A 1 88 ? -11.973 9.303 10.591 1.00 90.38 88 ALA A CA 1
ATOM 685 C C . ALA A 1 88 ? -11.571 10.116 9.345 1.00 90.38 88 ALA A C 1
ATOM 687 O O . ALA A 1 88 ? -11.946 9.772 8.223 1.00 90.38 88 ALA A O 1
ATOM 688 N N . ALA A 1 89 ? -10.737 11.149 9.513 1.00 92.44 89 ALA A N 1
ATOM 689 C CA . ALA A 1 89 ? -10.200 11.927 8.400 1.00 92.44 89 ALA A CA 1
ATOM 690 C C . ALA A 1 89 ? -9.297 11.091 7.476 1.00 92.44 89 ALA A C 1
ATOM 692 O O . ALA A 1 89 ? -9.369 11.230 6.255 1.00 92.44 89 ALA A O 1
ATOM 693 N N . ALA A 1 90 ? -8.457 10.211 8.032 1.00 93.50 90 ALA A N 1
ATOM 694 C CA . ALA A 1 90 ? -7.613 9.312 7.248 1.00 93.50 90 ALA A CA 1
ATOM 695 C C . ALA A 1 90 ? -8.437 8.269 6.476 1.00 93.50 90 ALA A C 1
ATOM 697 O O . ALA A 1 90 ? -8.100 7.960 5.333 1.00 93.50 90 ALA A O 1
ATOM 698 N N . GLN A 1 91 ? -9.519 7.756 7.067 1.00 92.56 91 GLN A N 1
ATOM 699 C CA . GLN A 1 91 ? -10.432 6.823 6.411 1.00 92.56 91 GLN A CA 1
ATOM 700 C C . GLN A 1 91 ? -11.186 7.490 5.254 1.00 92.56 91 GLN A C 1
ATOM 702 O O . GLN A 1 91 ? -11.142 6.984 4.134 1.00 92.56 91 GLN A O 1
ATOM 707 N N . ALA A 1 92 ? -11.776 8.667 5.478 1.00 93.38 92 ALA A N 1
ATOM 708 C CA . ALA A 1 92 ? -12.440 9.430 4.419 1.00 93.38 92 ALA A CA 1
ATOM 709 C C . ALA A 1 92 ? -11.470 9.792 3.280 1.00 93.38 92 ALA A C 1
ATOM 711 O O . ALA A 1 92 ? -11.803 9.691 2.100 1.00 93.38 92 ALA A O 1
ATOM 712 N N . ALA A 1 93 ? -10.229 10.157 3.622 1.00 95.38 93 ALA A N 1
ATOM 713 C CA . ALA A 1 93 ? -9.196 10.413 2.627 1.00 95.38 93 ALA A CA 1
ATOM 714 C C . ALA A 1 93 ? -8.848 9.158 1.816 1.00 95.38 93 ALA A C 1
ATOM 716 O O . ALA A 1 93 ? -8.628 9.268 0.613 1.00 95.38 93 ALA A O 1
ATOM 717 N N . LEU A 1 94 ? -8.797 7.978 2.444 1.00 95.00 94 LEU A N 1
ATOM 718 C CA . LEU A 1 94 ? -8.548 6.716 1.749 1.00 95.00 94 LEU A CA 1
ATOM 719 C C . LEU A 1 94 ? -9.677 6.378 0.766 1.00 95.00 94 LEU A C 1
ATOM 721 O O . LEU A 1 94 ? -9.386 5.938 -0.345 1.00 95.00 94 LEU A O 1
ATOM 725 N N . GLU A 1 95 ? -10.933 6.603 1.153 1.00 91.94 95 GLU A N 1
ATOM 726 C CA . GLU A 1 95 ? -12.113 6.389 0.305 1.00 91.94 95 GLU A CA 1
ATOM 727 C C . GLU A 1 95 ? -12.112 7.278 -0.944 1.00 91.94 95 GLU A C 1
ATOM 729 O O . GLU A 1 95 ? -12.368 6.789 -2.045 1.00 91.94 95 GLU A O 1
ATOM 734 N N . GLU A 1 96 ? -11.724 8.546 -0.808 1.00 93.69 96 GLU A N 1
ATOM 735 C CA . GLU A 1 96 ? -11.641 9.482 -1.936 1.00 93.69 96 GLU A CA 1
ATOM 736 C C . GLU A 1 96 ? -10.543 9.088 -2.945 1.00 93.69 96 GLU A C 1
ATOM 738 O O . GLU A 1 96 ? -10.705 9.235 -4.158 1.00 93.69 96 GLU A O 1
ATOM 743 N N . ILE A 1 97 ? -9.408 8.562 -2.469 1.00 94.81 97 ILE A N 1
ATOM 744 C CA . ILE A 1 97 ? -8.216 8.343 -3.308 1.00 94.81 97 ILE A CA 1
ATOM 745 C C . ILE A 1 97 ? -8.067 6.924 -3.863 1.00 94.81 97 ILE A C 1
ATOM 747 O O . ILE A 1 97 ? -7.049 6.641 -4.501 1.00 94.81 97 ILE A O 1
ATOM 751 N N . GLN A 1 98 ? -9.042 6.031 -3.659 1.00 92.31 98 GLN A N 1
ATOM 752 C CA . GLN A 1 98 ? -8.930 4.606 -4.021 1.00 92.31 98 GLN A CA 1
ATOM 753 C C . GLN A 1 98 ? -8.505 4.379 -5.480 1.00 92.31 98 GLN A C 1
ATOM 755 O O . GLN A 1 98 ? -7.684 3.509 -5.768 1.00 92.31 98 GLN A O 1
ATOM 760 N N . SER A 1 99 ? -9.013 5.197 -6.405 1.00 90.81 99 SER A N 1
ATOM 761 C CA . SER A 1 99 ? -8.710 5.083 -7.840 1.00 90.81 99 SER A CA 1
ATOM 762 C C . SER A 1 99 ? -7.317 5.599 -8.240 1.00 90.81 99 SER A C 1
ATOM 764 O O . SER A 1 99 ? -6.859 5.346 -9.355 1.00 90.81 99 SER A O 1
ATOM 766 N N . GLU A 1 100 ? -6.617 6.301 -7.342 1.00 94.31 100 GLU A N 1
ATOM 767 C CA . GLU A 1 100 ? -5.322 6.941 -7.601 1.00 94.31 100 GLU A CA 1
ATOM 768 C C . GLU A 1 100 ? -4.184 6.406 -6.715 1.00 94.31 100 GLU A C 1
ATOM 770 O O . GLU A 1 100 ? -3.074 6.942 -6.758 1.00 94.31 100 GLU A O 1
ATOM 775 N N . LEU A 1 101 ? -4.415 5.340 -5.940 1.00 96.31 101 LEU A N 1
ATOM 776 C CA . LEU A 1 101 ? -3.458 4.804 -4.962 1.00 96.31 101 LEU A CA 1
ATOM 777 C C . LEU A 1 101 ? -2.075 4.520 -5.562 1.00 96.31 101 LEU A C 1
ATOM 779 O O . LEU A 1 101 ? -1.066 5.011 -5.053 1.00 96.31 101 LEU A O 1
ATOM 783 N N . ALA A 1 102 ? -2.013 3.791 -6.679 1.00 96.19 102 ALA A N 1
ATOM 784 C CA . ALA A 1 102 ? -0.745 3.481 -7.340 1.00 96.19 102 ALA A CA 1
ATOM 785 C C . ALA A 1 102 ? -0.031 4.742 -7.871 1.00 96.19 102 ALA A C 1
ATOM 787 O O . ALA A 1 102 ? 1.195 4.860 -7.788 1.00 96.19 102 ALA A O 1
ATOM 788 N N . SER A 1 103 ? -0.796 5.711 -8.382 1.00 96.69 103 SER A N 1
ATOM 789 C CA . SER A 1 103 ? -0.285 6.997 -8.872 1.00 96.69 103 SER A CA 1
ATOM 790 C C . SER A 1 103 ? 0.326 7.823 -7.739 1.00 96.69 103 SER A C 1
ATOM 792 O O . SER A 1 103 ? 1.428 8.355 -7.881 1.00 96.69 103 SER A O 1
ATOM 794 N N . LEU A 1 104 ? -0.365 7.893 -6.598 1.00 97.44 104 LEU A N 1
ATOM 795 C CA . LEU A 1 104 ? 0.083 8.600 -5.400 1.00 97.44 104 LEU A CA 1
ATOM 796 C C . LEU A 1 104 ? 1.300 7.926 -4.767 1.00 97.44 104 LEU A C 1
ATOM 798 O O . LEU A 1 104 ? 2.245 8.616 -4.394 1.00 97.44 104 LEU A O 1
ATOM 802 N N . ALA A 1 105 ? 1.324 6.593 -4.702 1.00 97.44 105 ALA A N 1
ATOM 803 C CA . ALA A 1 105 ? 2.458 5.843 -4.170 1.00 97.44 105 ALA A CA 1
ATOM 804 C C . ALA A 1 105 ? 3.753 6.098 -4.961 1.00 97.44 105 ALA A C 1
ATOM 806 O O . ALA A 1 105 ? 4.840 6.121 -4.389 1.00 97.44 105 ALA A O 1
ATOM 807 N N . GLY A 1 106 ? 3.652 6.306 -6.277 1.00 95.38 106 GLY A N 1
ATOM 808 C CA . GLY A 1 106 ? 4.796 6.592 -7.142 1.00 95.38 106 GLY A CA 1
ATOM 809 C C . GLY A 1 106 ? 5.301 8.042 -7.115 1.00 95.38 106 GLY A C 1
ATOM 810 O O . GLY A 1 106 ? 6.355 8.306 -7.707 1.00 95.38 106 GLY A O 1
ATOM 811 N N . ASP A 1 107 ? 4.575 8.963 -6.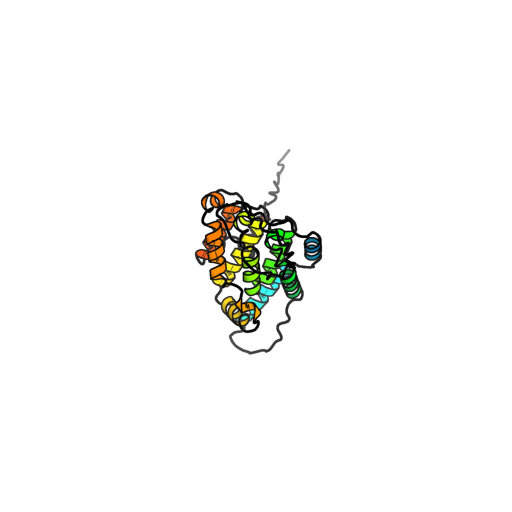475 1.00 96.62 107 ASP A N 1
ATOM 812 C CA . ASP A 1 107 ? 4.892 10.394 -6.382 1.00 96.62 107 ASP A CA 1
ATOM 813 C C . ASP A 1 107 ? 5.629 10.746 -5.080 1.00 96.62 107 ASP A C 1
ATOM 815 O O . ASP A 1 107 ? 5.386 10.150 -4.040 1.00 96.62 107 ASP A O 1
ATOM 819 N N . GLU A 1 108 ? 6.508 11.750 -5.110 1.00 94.81 108 GLU A N 1
ATOM 820 C CA . GLU A 1 108 ? 7.323 12.143 -3.951 1.00 94.81 108 GLU A CA 1
ATOM 821 C C . GLU A 1 108 ? 6.509 12.627 -2.748 1.00 94.81 108 GLU A C 1
ATOM 823 O O . GLU A 1 108 ? 6.835 12.308 -1.602 1.00 94.81 108 GLU A O 1
ATOM 828 N N . ARG A 1 109 ? 5.489 13.454 -2.995 1.00 95.50 109 ARG A N 1
ATOM 829 C CA . ARG A 1 109 ? 4.646 14.023 -1.937 1.00 95.50 109 ARG A CA 1
ATOM 830 C C . ARG A 1 109 ? 3.473 13.100 -1.653 1.00 95.50 109 ARG A C 1
ATOM 832 O O . ARG A 1 109 ? 3.110 12.923 -0.490 1.00 95.50 109 ARG A O 1
ATOM 839 N N . GLY A 1 110 ? 2.922 12.504 -2.711 1.00 96.12 110 GLY A N 1
ATOM 840 C CA . GLY A 1 110 ? 1.867 11.503 -2.629 1.00 96.12 110 GLY A CA 1
ATOM 841 C C . GLY A 1 110 ? 2.269 10.327 -1.747 1.00 96.12 110 GLY A C 1
ATOM 842 O O . GLY A 1 110 ? 1.523 9.997 -0.831 1.00 96.12 110 GLY A O 1
ATOM 843 N N . SER A 1 111 ? 3.470 9.769 -1.928 1.00 96.62 111 SER A N 1
ATOM 844 C CA . SER A 1 111 ? 3.916 8.597 -1.170 1.00 96.62 111 SER A CA 1
ATOM 845 C C . SER A 1 111 ? 4.014 8.882 0.325 1.00 96.62 111 SER A C 1
ATOM 847 O O . SER A 1 111 ? 3.603 8.059 1.132 1.00 96.62 111 SER A O 1
ATOM 849 N N . GLN A 1 112 ? 4.508 10.064 0.706 1.00 95.25 112 GLN A N 1
ATOM 850 C CA . GLN A 1 112 ? 4.648 10.454 2.111 1.00 95.25 112 GLN A CA 1
ATOM 851 C C . GLN A 1 112 ? 3.283 10.565 2.791 1.00 95.25 112 GLN A C 1
ATOM 853 O O . GLN A 1 112 ? 3.096 10.054 3.892 1.00 95.25 112 GLN A O 1
ATOM 858 N N . ARG A 1 113 ? 2.314 11.203 2.121 1.00 95.94 113 ARG A N 1
ATOM 859 C CA . ARG A 1 113 ? 0.944 11.312 2.637 1.00 95.94 113 ARG A CA 1
ATOM 860 C C . ARG A 1 113 ? 0.243 9.965 2.664 1.00 95.94 113 ARG A C 1
ATOM 862 O O . ARG A 1 113 ? -0.430 9.657 3.642 1.00 95.94 113 ARG A O 1
ATOM 869 N N . LEU A 1 114 ? 0.459 9.147 1.641 1.00 96.38 114 LEU A N 1
ATOM 870 C CA . LEU A 1 114 ? -0.105 7.812 1.575 1.00 96.38 114 LEU A CA 1
ATOM 871 C C . LEU A 1 114 ? 0.468 6.907 2.671 1.00 96.38 114 LEU A C 1
ATOM 873 O O . LEU A 1 114 ? -0.296 6.189 3.298 1.00 96.38 114 LEU A O 1
ATOM 877 N N . GLU A 1 115 ? 1.764 6.985 2.989 1.00 95.31 115 GLU A N 1
ATOM 878 C CA . GLU A 1 115 ? 2.356 6.278 4.136 1.00 95.31 115 GLU A CA 1
ATOM 879 C C . GLU A 1 115 ? 1.731 6.703 5.473 1.00 95.31 115 GLU A C 1
ATOM 881 O O . GLU A 1 115 ? 1.486 5.850 6.324 1.00 95.31 115 GLU A O 1
ATOM 886 N N . THR A 1 116 ? 1.476 8.000 5.675 1.00 94.69 116 THR A N 1
ATOM 887 C CA . THR A 1 116 ? 0.786 8.516 6.871 1.00 94.69 116 THR A CA 1
ATOM 888 C C . THR A 1 116 ? -0.630 7.949 6.974 1.00 94.69 116 THR A C 1
ATOM 890 O O . THR A 1 116 ? -0.985 7.397 8.013 1.00 94.69 116 THR A O 1
ATOM 893 N N . ILE A 1 117 ? -1.406 8.000 5.886 1.00 95.25 117 ILE A N 1
ATOM 894 C CA . ILE A 1 117 ? -2.755 7.415 5.829 1.00 95.25 117 ILE A CA 1
ATOM 895 C C . ILE A 1 117 ? -2.698 5.906 6.071 1.00 95.25 117 ILE A C 1
ATOM 897 O O . ILE A 1 117 ? -3.471 5.399 6.873 1.00 95.25 117 ILE A O 1
ATOM 901 N N . THR A 1 118 ? -1.745 5.198 5.456 1.00 93.75 118 THR A N 1
ATOM 902 C CA . THR A 1 118 ? -1.550 3.750 5.643 1.00 93.75 118 THR A CA 1
ATOM 903 C C . THR A 1 118 ? -1.346 3.436 7.125 1.00 93.75 118 THR A C 1
ATOM 905 O O . THR A 1 118 ? -2.027 2.588 7.690 1.00 93.75 118 THR A O 1
ATOM 908 N N . LYS A 1 119 ? -0.436 4.152 7.792 1.00 92.06 119 LYS A N 1
ATOM 909 C CA . LYS A 1 119 ? -0.133 3.940 9.213 1.00 92.06 119 LYS A CA 1
ATOM 910 C C . LYS A 1 119 ? -1.332 4.201 10.116 1.00 92.06 119 LYS A C 1
ATOM 912 O O . LYS A 1 119 ? -1.499 3.468 11.080 1.00 92.06 119 LYS A O 1
ATOM 917 N N . ILE A 1 120 ? -2.152 5.201 9.816 1.00 91.06 120 ILE A N 1
ATOM 918 C CA . ILE A 1 120 ? -3.330 5.528 10.624 1.00 91.06 120 ILE A CA 1
ATOM 919 C C . ILE A 1 120 ? -4.477 4.555 10.312 1.00 91.06 120 ILE A C 1
ATOM 921 O O . ILE A 1 120 ? -4.896 3.777 11.165 1.00 91.06 120 ILE A O 1
ATOM 925 N N . ALA A 1 121 ? -4.948 4.558 9.065 1.00 91.31 121 ALA A N 1
ATOM 926 C CA . ALA A 1 121 ? -6.172 3.884 8.653 1.00 91.31 121 ALA A CA 1
ATOM 927 C C . ALA A 1 121 ? -6.024 2.357 8.571 1.00 91.31 121 ALA A C 1
ATOM 929 O O . ALA A 1 121 ? -6.956 1.635 8.925 1.00 91.31 121 ALA A O 1
ATOM 930 N N . CYS A 1 122 ? -4.871 1.850 8.115 1.00 90.94 122 CYS A N 1
ATOM 931 C CA . CYS A 1 122 ? -4.675 0.408 7.926 1.00 90.94 122 CYS A CA 1
ATOM 932 C C . CYS A 1 122 ? -4.272 -0.297 9.219 1.00 90.94 122 CYS A C 1
ATOM 934 O O . CYS A 1 122 ? -4.637 -1.447 9.402 1.00 90.94 122 CYS A O 1
ATOM 936 N N . THR A 1 123 ? -3.555 0.357 10.140 1.00 87.00 123 THR A N 1
ATOM 937 C CA . THR A 1 123 ? -3.160 -0.290 11.409 1.00 87.00 123 THR A CA 1
ATOM 938 C C . THR A 1 123 ? -4.377 -0.666 12.256 1.00 87.00 123 THR A C 1
ATOM 940 O O . THR A 1 123 ? -4.377 -1.726 12.882 1.00 87.00 123 THR A O 1
ATOM 943 N N . ALA A 1 124 ? -5.416 0.176 12.250 1.00 82.44 124 ALA A N 1
ATOM 944 C CA . ALA A 1 124 ? -6.635 -0.050 13.021 1.00 82.44 124 ALA A CA 1
ATOM 945 C C . ALA A 1 124 ? -7.712 -0.854 12.271 1.00 82.44 124 ALA A C 1
ATOM 947 O O . ALA A 1 124 ? -8.530 -1.489 12.926 1.00 82.44 124 ALA A O 1
ATOM 948 N N . SER A 1 125 ? -7.705 -0.874 10.931 1.00 86.56 125 SER A N 1
ATOM 949 C CA . SER A 1 125 ? -8.701 -1.607 10.137 1.00 86.56 125 SER A CA 1
ATOM 950 C C . SER A 1 125 ? -8.064 -2.399 8.999 1.00 86.56 125 SER A C 1
ATOM 952 O O . SER A 1 125 ? -7.415 -1.850 8.105 1.00 86.56 125 SER A O 1
ATOM 954 N N . ALA A 1 126 ? -8.306 -3.709 8.979 1.00 86.81 126 ALA A N 1
ATOM 955 C CA . ALA A 1 126 ? -7.845 -4.564 7.889 1.00 86.81 126 ALA A CA 1
ATOM 956 C C . ALA A 1 126 ? -8.621 -4.382 6.592 1.00 86.81 126 ALA A C 1
ATOM 958 O O . ALA A 1 126 ? -8.082 -4.676 5.524 1.00 86.81 126 ALA A O 1
ATOM 959 N N . ARG A 1 127 ? -9.851 -3.862 6.654 1.00 87.50 127 ARG A N 1
ATOM 960 C CA . ARG A 1 127 ? -10.583 -3.454 5.454 1.00 87.50 127 ARG A CA 1
ATOM 961 C C . ARG A 1 127 ? -9.776 -2.418 4.679 1.00 87.50 127 ARG A C 1
ATOM 963 O O . ARG A 1 127 ? -9.545 -2.589 3.484 1.00 87.50 127 ARG A O 1
ATOM 970 N N . ASN A 1 128 ? -9.273 -1.399 5.372 1.00 92.12 128 ASN A N 1
ATOM 971 C CA . ASN A 1 128 ? -8.431 -0.363 4.776 1.00 92.12 128 ASN A CA 1
ATOM 972 C C . ASN A 1 128 ? -7.133 -0.953 4.203 1.00 92.12 128 ASN A C 1
ATOM 974 O O . ASN A 1 128 ? -6.750 -0.609 3.083 1.00 92.12 128 ASN A O 1
ATOM 978 N N . THR A 1 129 ? -6.510 -1.909 4.905 1.00 92.94 129 THR A N 1
ATOM 979 C CA . THR A 1 129 ? -5.350 -2.654 4.386 1.00 92.94 129 THR A CA 1
ATOM 980 C C . THR A 1 129 ? -5.683 -3.368 3.074 1.00 92.94 129 THR A C 1
ATOM 982 O O . THR A 1 129 ? -4.938 -3.243 2.103 1.00 92.94 129 THR A O 1
ATOM 985 N N . ARG A 1 130 ? -6.812 -4.088 3.008 1.00 92.88 130 ARG A N 1
ATOM 986 C CA . ARG A 1 130 ? -7.249 -4.817 1.805 1.00 92.88 130 ARG A CA 1
ATOM 987 C C . ARG A 1 130 ? -7.554 -3.871 0.643 1.00 92.88 130 ARG A C 1
ATOM 989 O O . ARG A 1 130 ? -7.117 -4.143 -0.471 1.00 92.88 130 ARG A O 1
ATOM 996 N N . ILE A 1 131 ? -8.213 -2.736 0.898 1.00 93.06 131 ILE A N 1
ATOM 997 C CA . ILE A 1 131 ? -8.463 -1.689 -0.111 1.00 93.06 131 ILE A CA 1
ATOM 998 C C . ILE A 1 131 ? -7.141 -1.177 -0.684 1.00 93.06 131 ILE A C 1
ATOM 1000 O O . ILE A 1 131 ? -6.982 -1.099 -1.903 1.00 93.06 131 ILE A O 1
ATOM 1004 N N . MET A 1 132 ? -6.169 -0.874 0.180 1.00 95.19 132 MET A N 1
ATOM 1005 C CA . MET A 1 132 ? -4.856 -0.404 -0.253 1.00 95.19 132 MET A CA 1
ATOM 1006 C C . MET A 1 132 ? -4.088 -1.448 -1.062 1.00 95.19 132 MET A C 1
ATOM 1008 O O . MET A 1 132 ? -3.484 -1.099 -2.077 1.00 95.19 132 MET A O 1
ATOM 1012 N N . LEU A 1 133 ? -4.111 -2.712 -0.630 1.00 95.56 133 LEU A N 1
ATOM 1013 C CA . LEU A 1 133 ? -3.470 -3.806 -1.356 1.00 95.56 133 LEU A CA 1
ATOM 1014 C C . LEU A 1 133 ? -4.104 -3.964 -2.747 1.00 95.56 133 LEU A C 1
ATOM 1016 O O . LEU A 1 133 ? -3.418 -3.935 -3.766 1.00 95.56 133 LEU A O 1
ATOM 1020 N N . HIS A 1 134 ? -5.431 -4.048 -2.797 1.00 94.62 134 HIS A N 1
ATOM 1021 C CA . HIS A 1 134 ? -6.169 -4.218 -4.040 1.00 94.62 134 HIS A CA 1
ATOM 1022 C C . HIS A 1 134 ? -5.975 -3.035 -5.007 1.00 94.62 134 HIS A C 1
ATOM 1024 O O . HIS A 1 134 ? -5.718 -3.236 -6.191 1.00 94.62 134 HIS A O 1
ATOM 1030 N N . GLY A 1 135 ? -6.016 -1.792 -4.517 1.00 93.50 135 GLY A N 1
ATOM 1031 C CA . GLY A 1 135 ? -5.904 -0.590 -5.352 1.00 93.50 135 GLY A CA 1
ATOM 1032 C C . GLY A 1 135 ? -4.535 -0.362 -6.008 1.00 93.50 135 GLY A C 1
ATOM 1033 O O . GLY A 1 135 ? -4.405 0.502 -6.876 1.00 93.50 135 GLY A O 1
ATOM 1034 N N . MET A 1 136 ? -3.508 -1.122 -5.620 1.00 96.06 136 MET A N 1
ATOM 1035 C CA . MET A 1 136 ? -2.175 -1.079 -6.234 1.00 96.06 136 MET A CA 1
ATOM 1036 C C . MET A 1 136 ? -1.870 -2.287 -7.134 1.00 96.06 136 MET A C 1
ATOM 1038 O O . MET A 1 136 ? -0.782 -2.343 -7.716 1.00 96.06 136 MET A O 1
ATOM 1042 N N . MET A 1 137 ? -2.814 -3.225 -7.278 1.00 94.81 137 MET A N 1
ATOM 1043 C CA . MET A 1 137 ? -2.671 -4.410 -8.133 1.00 94.81 137 MET A CA 1
ATOM 1044 C C . MET A 1 137 ? -2.302 -4.042 -9.573 1.00 94.81 137 MET A C 1
ATOM 1046 O O . MET A 1 137 ? -2.811 -3.071 -10.134 1.00 94.81 137 MET A O 1
ATOM 1050 N N . GLY A 1 138 ? -1.400 -4.822 -10.173 1.00 93.94 138 GLY A N 1
ATOM 1051 C CA . GLY A 1 138 ? -0.867 -4.589 -11.518 1.00 93.94 138 GLY A CA 1
ATOM 1052 C C . GLY A 1 138 ? 0.273 -3.566 -11.576 1.00 93.94 138 GLY A C 1
ATOM 1053 O O . GLY A 1 138 ? 0.920 -3.425 -12.615 1.00 93.94 138 GLY A O 1
ATOM 1054 N N . TYR A 1 139 ? 0.553 -2.862 -10.474 1.00 96.81 139 TYR A N 1
ATOM 1055 C CA . TYR A 1 139 ? 1.620 -1.863 -10.392 1.00 96.81 139 TYR A CA 1
ATOM 1056 C C . TYR A 1 139 ? 2.697 -2.196 -9.353 1.00 96.81 139 TYR A C 1
ATOM 1058 O O . TYR A 1 139 ? 3.644 -1.417 -9.194 1.00 96.81 139 TYR A O 1
ATOM 1066 N N . TYR A 1 140 ? 2.625 -3.334 -8.659 1.00 97.44 140 TYR A N 1
ATOM 1067 C CA . TYR A 1 140 ? 3.594 -3.711 -7.630 1.00 97.44 140 TYR A CA 1
ATOM 1068 C C . TYR A 1 140 ? 5.008 -3.822 -8.173 1.00 97.44 140 TYR A C 1
ATOM 1070 O O . TYR A 1 140 ? 5.933 -3.365 -7.501 1.00 97.44 140 TYR A O 1
ATOM 1078 N N . ARG A 1 141 ? 5.209 -4.337 -9.393 1.00 96.44 141 ARG A N 1
ATOM 1079 C CA . ARG A 1 141 ? 6.552 -4.350 -10.008 1.00 96.44 141 ARG A CA 1
ATOM 1080 C C . ARG A 1 141 ? 7.136 -2.937 -10.095 1.00 96.44 141 ARG A C 1
ATOM 1082 O O . ARG A 1 141 ? 8.284 -2.710 -9.705 1.00 96.44 141 ARG A O 1
ATOM 1089 N N . HIS A 1 142 ? 6.345 -1.981 -10.588 1.00 96.25 142 HIS A N 1
ATOM 1090 C CA . HIS A 1 142 ? 6.761 -0.585 -10.707 1.00 96.25 142 HIS A CA 1
ATOM 1091 C C . HIS A 1 142 ? 7.032 0.034 -9.337 1.00 96.25 142 HIS A C 1
ATOM 1093 O O . HIS A 1 142 ? 8.084 0.637 -9.122 1.00 96.25 142 HIS A O 1
ATOM 1099 N N . LEU A 1 143 ? 6.092 -0.123 -8.406 1.00 97.50 143 LEU A N 1
ATOM 1100 C CA . LEU A 1 143 ? 6.172 0.459 -7.073 1.00 97.50 143 LEU A CA 1
ATOM 1101 C C . LEU A 1 143 ? 7.344 -0.120 -6.280 1.00 97.50 143 LEU A C 1
ATOM 1103 O O . LEU A 1 143 ? 8.078 0.639 -5.653 1.00 97.50 143 LEU A O 1
ATOM 1107 N N . ALA A 1 144 ? 7.603 -1.425 -6.381 1.00 97.31 144 ALA A N 1
ATOM 1108 C CA . ALA A 1 144 ? 8.704 -2.081 -5.687 1.00 97.31 144 ALA A CA 1
ATOM 1109 C C . ALA A 1 144 ? 10.083 -1.543 -6.103 1.00 97.31 144 ALA A C 1
ATOM 1111 O O . ALA A 1 144 ? 11.006 -1.471 -5.289 1.00 97.31 144 ALA A O 1
ATOM 1112 N N . MET A 1 145 ? 10.226 -1.126 -7.362 1.00 96.19 145 MET A N 1
ATOM 1113 C CA . MET A 1 145 ? 11.459 -0.539 -7.893 1.00 96.19 145 MET A CA 1
ATOM 1114 C C . MET A 1 145 ? 11.466 1.001 -7.860 1.00 96.19 145 MET A C 1
ATOM 1116 O O . MET A 1 145 ? 12.467 1.623 -8.205 1.00 96.19 145 MET A O 1
ATOM 1120 N N . ASN A 1 146 ? 10.389 1.646 -7.411 1.00 96.44 146 ASN A N 1
ATOM 1121 C CA . ASN A 1 146 ? 10.302 3.100 -7.305 1.00 96.44 146 ASN A CA 1
ATOM 1122 C C . ASN A 1 146 ? 10.899 3.594 -5.969 1.00 96.44 146 ASN A C 1
ATOM 1124 O O . ASN A 1 146 ? 10.605 3.049 -4.904 1.00 96.44 146 ASN A O 1
ATOM 1128 N N . ARG A 1 147 ? 11.706 4.668 -6.002 1.00 95.88 147 ARG A N 1
ATOM 1129 C CA . ARG A 1 147 ? 12.352 5.259 -4.806 1.00 95.88 147 ARG A CA 1
ATOM 1130 C C . ARG A 1 147 ? 11.379 5.770 -3.734 1.00 95.88 147 ARG A C 1
ATOM 1132 O O . ARG A 1 147 ? 11.786 5.946 -2.595 1.00 95.88 147 ARG A O 1
ATOM 1139 N N . TYR A 1 148 ? 10.132 6.027 -4.112 1.00 96.81 148 TYR A N 1
ATOM 1140 C CA . TYR A 1 148 ? 9.044 6.469 -3.244 1.00 96.81 148 TYR A CA 1
ATOM 1141 C C . TYR A 1 148 ? 8.072 5.315 -2.978 1.00 96.81 148 TYR A C 1
ATOM 1143 O O . TYR A 1 148 ? 7.872 4.923 -1.831 1.00 96.81 148 TYR A O 1
ATOM 1151 N N . GLY A 1 149 ? 7.563 4.691 -4.047 1.00 96.56 149 GLY A N 1
ATOM 1152 C CA . GLY A 1 149 ? 6.559 3.624 -3.956 1.00 96.56 149 GLY A CA 1
ATOM 1153 C C . GLY A 1 149 ? 7.015 2.411 -3.151 1.00 96.56 149 GLY A C 1
ATOM 1154 O O . GLY A 1 149 ? 6.218 1.815 -2.430 1.00 96.56 149 GLY A O 1
ATOM 1155 N N . SER A 1 150 ? 8.309 2.089 -3.182 1.00 97.00 150 SER A N 1
ATOM 1156 C CA . SER A 1 150 ? 8.850 0.954 -2.430 1.00 97.00 150 SER A CA 1
ATOM 1157 C C . SER A 1 150 ? 8.692 1.118 -0.919 1.00 97.00 150 SER A C 1
ATOM 1159 O O . SER A 1 150 ? 8.574 0.116 -0.215 1.00 97.00 150 SER A O 1
ATOM 1161 N N . HIS A 1 151 ? 8.664 2.350 -0.404 1.00 96.12 151 HIS A N 1
ATOM 1162 C CA . HIS A 1 151 ? 8.438 2.621 1.016 1.00 96.12 151 HIS A CA 1
ATOM 1163 C C . HIS A 1 151 ? 6.972 2.441 1.417 1.00 96.12 151 HIS A C 1
ATOM 1165 O O . HIS A 1 151 ? 6.699 1.851 2.466 1.00 96.12 151 HIS A O 1
ATOM 1171 N N . VAL A 1 152 ? 6.039 2.855 0.556 1.00 97.06 152 VAL A N 1
ATOM 1172 C CA . VAL A 1 152 ? 4.599 2.616 0.745 1.00 97.06 152 VAL A CA 1
ATOM 1173 C C . VAL A 1 152 ? 4.324 1.114 0.793 1.00 97.06 152 VAL A C 1
ATOM 1175 O O . VAL A 1 152 ? 3.728 0.629 1.752 1.00 97.06 152 VAL A O 1
ATOM 1178 N N . VAL A 1 153 ? 4.838 0.358 -0.185 1.00 97.19 153 VAL A N 1
ATOM 1179 C CA . VAL A 1 153 ? 4.644 -1.100 -0.251 1.00 97.19 153 VAL A CA 1
ATOM 1180 C C . VAL A 1 153 ? 5.245 -1.798 0.973 1.00 97.19 153 VAL A C 1
ATOM 1182 O O . VAL A 1 153 ? 4.596 -2.655 1.563 1.00 97.19 153 VAL A O 1
ATOM 1185 N N . GLN A 1 154 ? 6.450 -1.414 1.411 1.00 95.56 154 GLN A N 1
ATOM 1186 C CA . GLN A 1 154 ? 7.052 -1.964 2.636 1.00 95.56 154 GLN A CA 1
ATOM 1187 C C . GLN A 1 154 ? 6.212 -1.681 3.885 1.00 95.56 154 GLN A C 1
ATOM 1189 O O . GLN A 1 154 ? 6.046 -2.569 4.721 1.00 95.56 154 GLN A O 1
ATOM 1194 N N . THR A 1 155 ? 5.689 -0.460 4.017 1.00 95.00 155 THR A N 1
ATOM 1195 C CA . THR A 1 155 ? 4.844 -0.064 5.154 1.00 95.00 155 THR A CA 1
ATOM 1196 C C . THR A 1 155 ? 3.574 -0.905 5.188 1.00 95.00 155 THR A C 1
ATOM 1198 O O . THR A 1 155 ? 3.247 -1.481 6.223 1.00 95.00 155 THR A O 1
ATOM 1201 N N . LEU A 1 156 ? 2.911 -1.043 4.040 1.00 95.38 156 LEU A N 1
ATOM 1202 C CA . LEU A 1 156 ? 1.686 -1.823 3.911 1.00 95.38 156 LEU A CA 1
ATOM 1203 C C . LEU A 1 156 ? 1.913 -3.316 4.196 1.00 95.38 156 LEU A C 1
ATOM 1205 O O . LEU A 1 156 ? 1.156 -3.910 4.957 1.00 95.38 156 LEU A O 1
ATOM 1209 N N . LEU A 1 157 ? 2.985 -3.911 3.657 1.00 94.62 157 LEU A N 1
ATOM 1210 C CA . LEU A 1 157 ? 3.345 -5.308 3.936 1.00 94.62 157 LEU A CA 1
ATOM 1211 C C . LEU A 1 157 ? 3.688 -5.536 5.416 1.00 94.62 157 LEU A C 1
ATOM 1213 O O . LEU A 1 157 ? 3.348 -6.578 5.966 1.00 94.62 157 LEU A O 1
ATOM 1217 N N . SER A 1 158 ? 4.323 -4.565 6.078 1.00 91.62 158 SER A N 1
ATOM 1218 C CA . SER A 1 158 ? 4.637 -4.665 7.511 1.00 91.62 158 SER A CA 1
ATOM 1219 C C . SER A 1 158 ? 3.370 -4.670 8.367 1.00 91.62 158 SER A C 1
ATOM 1221 O O . SER A 1 158 ? 3.236 -5.515 9.250 1.00 91.62 158 SER A O 1
ATOM 1223 N N . ILE A 1 159 ? 2.413 -3.786 8.061 1.00 90.12 159 ILE A N 1
ATOM 1224 C CA . ILE A 1 159 ? 1.104 -3.756 8.731 1.00 90.12 159 ILE A CA 1
ATOM 1225 C C . ILE A 1 159 ? 0.351 -5.064 8.478 1.00 90.12 159 ILE A C 1
ATOM 1227 O O . ILE A 1 159 ? -0.133 -5.674 9.426 1.00 90.12 159 ILE A O 1
ATOM 1231 N N . CYS A 1 160 ? 0.326 -5.541 7.231 1.00 89.88 160 CYS A N 1
ATOM 1232 C CA . CYS A 1 160 ? -0.296 -6.814 6.873 1.00 89.88 160 CYS A CA 1
ATOM 1233 C C . CYS A 1 160 ? 0.286 -7.984 7.681 1.00 89.88 160 CYS A C 1
ATOM 1235 O O . CYS A 1 160 ? -0.464 -8.774 8.247 1.00 89.88 160 CYS A O 1
ATOM 1237 N N . ALA A 1 161 ? 1.616 -8.071 7.803 1.00 88.69 161 ALA A N 1
ATOM 1238 C CA . ALA A 1 161 ? 2.256 -9.097 8.625 1.00 88.69 161 ALA A CA 1
ATOM 1239 C C . ALA A 1 161 ? 1.814 -9.005 10.095 1.00 88.69 161 ALA A C 1
ATOM 1241 O O . ALA A 1 161 ? 1.485 -10.022 10.701 1.00 88.69 161 ALA A O 1
ATOM 1242 N N . GLY A 1 162 ? 1.749 -7.795 10.661 1.00 84.25 162 GLY A N 1
ATOM 1243 C CA . GLY A 1 162 ? 1.258 -7.579 12.025 1.00 84.25 162 GLY A CA 1
ATOM 1244 C C . GLY A 1 162 ? -0.195 -8.024 12.221 1.00 84.25 162 GLY A C 1
ATOM 1245 O O . GLY A 1 162 ? -0.505 -8.677 13.216 1.00 84.25 162 GLY A O 1
ATOM 1246 N N . GLN A 1 163 ? -1.069 -7.730 11.255 1.00 84.50 163 GLN A N 1
ATOM 1247 C CA . GLN A 1 163 ? -2.485 -8.112 11.290 1.00 84.50 163 GLN A CA 1
ATOM 1248 C C . GLN A 1 163 ? -2.696 -9.623 11.132 1.00 84.50 163 GLN A C 1
ATOM 1250 O O . GLN A 1 163 ? -3.573 -10.182 11.786 1.00 84.50 163 GLN A O 1
ATOM 1255 N N . MET A 1 164 ? -1.880 -10.293 10.314 1.00 80.56 164 MET A N 1
ATOM 1256 C CA . MET A 1 164 ? -1.972 -11.743 10.102 1.00 80.56 164 MET A CA 1
ATOM 1257 C C . MET A 1 164 ? -1.375 -12.556 11.261 1.00 80.56 164 MET A C 1
ATOM 1259 O O . MET A 1 164 ? -1.892 -13.622 11.584 1.00 80.56 164 MET A O 1
ATOM 1263 N N . ILE A 1 165 ? -0.298 -12.071 11.894 1.00 77.44 165 ILE A N 1
ATOM 1264 C CA . ILE A 1 165 ? 0.397 -12.772 12.991 1.00 77.44 165 ILE A CA 1
ATOM 1265 C C . ILE A 1 165 ? -0.266 -12.490 14.355 1.00 77.44 165 ILE A C 1
ATOM 1267 O O . ILE A 1 165 ? -0.240 -13.335 15.251 1.00 77.44 165 ILE A O 1
ATOM 1271 N N . GLY A 1 166 ? -0.842 -11.299 14.546 1.00 64.50 166 GLY A N 1
ATOM 1272 C CA . GLY A 1 166 ? -1.416 -10.864 15.819 1.00 64.50 166 GLY A CA 1
ATOM 1273 C C . GLY A 1 166 ? -2.782 -11.488 16.124 1.00 64.50 166 GLY A C 1
ATOM 1274 O O . GLY A 1 166 ? -3.803 -11.049 15.600 1.00 64.50 166 GLY A O 1
ATOM 1275 N N . SER A 1 167 ? -2.829 -12.430 17.070 1.00 48.31 167 SER A N 1
ATOM 1276 C CA . SER A 1 167 ? -4.062 -13.087 17.548 1.00 48.31 167 SER A CA 1
ATOM 1277 C C . SER A 1 167 ? -5.111 -12.137 18.151 1.00 48.31 167 SER A C 1
ATOM 1279 O O . SER A 1 167 ? -6.299 -12.439 18.114 1.00 48.31 167 SER A O 1
ATOM 1281 N N . ALA A 1 168 ? -4.708 -10.974 18.675 1.00 44.81 168 ALA A N 1
ATOM 1282 C CA . ALA A 1 168 ? -5.630 -9.967 19.217 1.00 44.81 168 ALA A CA 1
ATOM 1283 C C . ALA A 1 168 ? -6.280 -9.087 18.133 1.00 44.81 168 ALA A C 1
ATOM 1285 O O . ALA A 1 168 ? -7.380 -8.582 18.337 1.00 44.81 168 ALA A O 1
ATOM 1286 N N . ILE A 1 169 ? -5.621 -8.913 16.979 1.00 47.84 169 ILE A N 1
ATOM 1287 C CA . ILE A 1 169 ? -6.183 -8.152 15.856 1.00 47.84 169 ILE A CA 1
ATOM 1288 C C . ILE A 1 169 ? -7.225 -9.001 15.128 1.00 47.84 169 ILE A C 1
ATOM 1290 O O . ILE A 1 169 ? -8.263 -8.460 14.759 1.00 47.84 169 ILE A O 1
ATOM 1294 N N . GLN A 1 170 ? -7.022 -10.323 15.026 1.00 43.88 170 GLN A N 1
ATOM 1295 C CA . GLN A 1 170 ? -8.007 -11.257 14.459 1.00 43.88 170 GLN A CA 1
ATOM 1296 C C . GLN A 1 170 ? -9.413 -11.127 15.067 1.00 43.88 170 GLN A C 1
ATOM 1298 O O . GLN A 1 170 ? -10.395 -11.281 14.350 1.00 43.88 170 GLN A O 1
ATOM 1303 N N . ALA A 1 171 ? -9.534 -10.778 16.353 1.00 42.78 171 ALA A N 1
ATOM 1304 C CA . ALA A 1 171 ? -10.836 -10.556 16.985 1.00 42.78 171 ALA A CA 1
ATOM 1305 C C . ALA A 1 171 ? -11.581 -9.319 16.437 1.00 42.78 171 ALA A C 1
ATOM 1307 O O . ALA A 1 171 ? -12.803 -9.348 16.341 1.00 42.78 171 ALA A O 1
ATOM 1308 N N . ASN A 1 172 ? -10.859 -8.264 16.037 1.00 45.44 172 ASN A N 1
ATOM 1309 C CA . ASN A 1 172 ? -11.438 -7.090 15.372 1.00 45.44 172 ASN A CA 1
ATOM 1310 C C . ASN A 1 172 ? -11.607 -7.301 13.856 1.00 45.44 172 ASN A C 1
ATOM 1312 O O . ASN A 1 172 ? -12.515 -6.716 13.279 1.00 45.44 172 ASN A O 1
ATOM 1316 N N . LEU A 1 173 ? -10.778 -8.146 13.217 1.00 47.56 173 LEU A N 1
ATOM 1317 C CA . LEU A 1 173 ? -10.939 -8.514 11.798 1.00 47.56 173 LEU A CA 1
ATOM 1318 C C . LEU A 1 173 ? -12.332 -9.087 11.529 1.00 47.56 173 LEU A C 1
ATOM 1320 O O . LEU A 1 173 ? -12.975 -8.689 10.568 1.00 47.56 173 LEU A O 1
ATOM 1324 N N . ASN A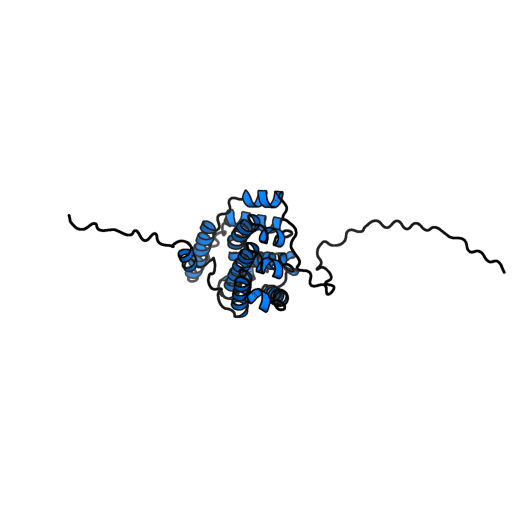 1 174 ? -12.800 -9.962 12.419 1.00 42.06 174 ASN A N 1
ATOM 1325 C CA . ASN A 1 174 ? -14.092 -10.629 12.280 1.00 42.06 174 ASN A CA 1
ATOM 1326 C C . ASN A 1 174 ? -15.281 -9.720 12.642 1.00 42.06 174 ASN A C 1
ATOM 1328 O O . ASN A 1 174 ? -16.401 -9.998 12.240 1.00 42.06 174 ASN A O 1
ATOM 1332 N N . ALA A 1 175 ? -15.067 -8.644 13.411 1.00 46.41 175 ALA A N 1
ATOM 1333 C CA . ALA A 1 175 ? -16.148 -7.752 13.844 1.00 46.41 175 ALA A CA 1
ATOM 1334 C C . ALA A 1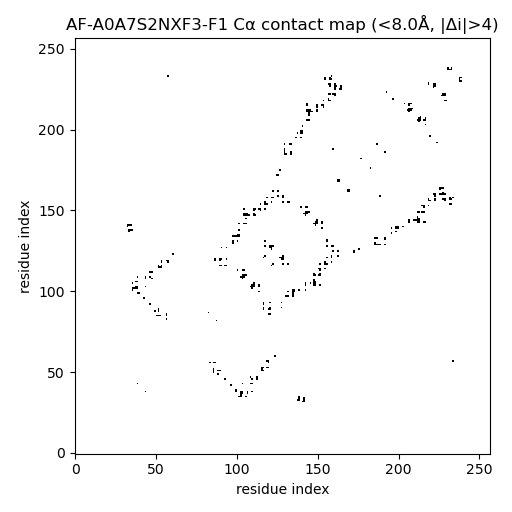 175 ? -16.560 -6.735 12.759 1.00 46.41 175 ALA A C 1
ATOM 1336 O O . ALA A 1 175 ? -17.717 -6.316 12.720 1.00 46.41 175 ALA A O 1
ATOM 1337 N N . ASP A 1 176 ? -15.627 -6.362 11.874 1.00 46.78 176 ASP A N 1
ATOM 1338 C CA . ASP A 1 176 ? -15.868 -5.459 10.738 1.00 46.78 176 ASP A CA 1
ATOM 1339 C C . ASP A 1 176 ? -16.427 -6.186 9.495 1.00 46.78 176 ASP A C 1
ATOM 1341 O O . ASP A 1 176 ? -16.874 -5.529 8.554 1.00 46.78 176 ASP A O 1
ATOM 1345 N N . GLU A 1 177 ? -16.404 -7.525 9.463 1.00 48.69 177 GLU A N 1
ATOM 1346 C CA . GLU A 1 177 ? -16.876 -8.325 8.319 1.00 48.69 177 GLU A CA 1
ATOM 1347 C C . GLU A 1 177 ? -18.410 -8.396 8.211 1.00 48.69 177 GLU A C 1
ATOM 1349 O O . GLU A 1 177 ? -18.934 -8.578 7.114 1.00 48.69 177 GLU A O 1
ATOM 1354 N N . ASP A 1 178 ? -19.142 -8.164 9.305 1.00 44.16 178 ASP A N 1
ATOM 1355 C CA . ASP A 1 178 ? -20.574 -8.487 9.397 1.00 44.16 178 ASP A CA 1
ATOM 1356 C C . ASP A 1 178 ? -21.548 -7.353 9.006 1.00 44.16 178 ASP A C 1
ATOM 1358 O O . ASP A 1 178 ? -22.762 -7.536 9.128 1.00 44.16 178 ASP A O 1
ATOM 1362 N N . LYS A 1 179 ? -21.083 -6.164 8.577 1.00 46.66 179 LYS A N 1
ATOM 1363 C CA . LYS A 1 179 ? -21.977 -4.982 8.475 1.00 46.66 179 LYS A CA 1
ATOM 1364 C C . LYS A 1 179 ? -22.115 -4.269 7.130 1.00 46.66 179 LYS A C 1
ATOM 1366 O O . LYS A 1 179 ? -23.033 -3.463 7.023 1.00 46.66 179 LYS A O 1
ATOM 1371 N N . ASP A 1 180 ? -21.323 -4.577 6.105 1.00 44.69 180 ASP A N 1
ATOM 1372 C CA . ASP A 1 180 ? -21.432 -3.881 4.813 1.00 44.69 180 ASP A CA 1
ATOM 1373 C C . ASP A 1 180 ? -21.486 -4.847 3.622 1.00 44.69 180 ASP A C 1
ATOM 1375 O O . ASP A 1 180 ? -20.504 -5.516 3.309 1.00 44.69 180 ASP A O 1
ATOM 1379 N N . ASP A 1 181 ? -22.581 -4.811 2.859 1.00 46.47 181 ASP A N 1
ATOM 1380 C CA . ASP A 1 181 ? -22.771 -5.573 1.610 1.00 46.47 181 ASP A CA 1
ATOM 1381 C C . ASP A 1 181 ? -21.712 -5.262 0.519 1.00 46.47 181 ASP A C 1
ATOM 1383 O O . ASP A 1 181 ? -21.576 -5.999 -0.455 1.00 46.47 181 ASP A O 1
ATOM 1387 N N . 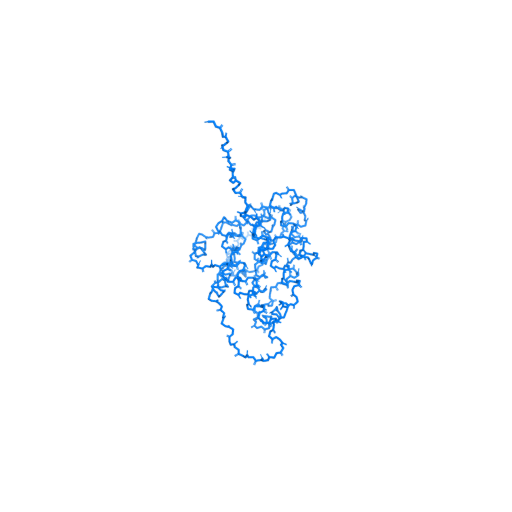ILE A 1 182 ? -20.915 -4.196 0.685 1.00 49.50 182 ILE A N 1
ATOM 1388 C CA . ILE A 1 182 ? -19.776 -3.833 -0.185 1.00 49.50 182 ILE A CA 1
ATOM 1389 C C . ILE A 1 182 ? -18.563 -4.765 0.048 1.00 49.50 182 ILE A C 1
ATOM 1391 O O . ILE A 1 182 ? -17.689 -4.879 -0.812 1.00 49.50 182 ILE A O 1
ATOM 1395 N N . ILE A 1 183 ? -18.498 -5.462 1.191 1.00 48.62 183 ILE A N 1
ATOM 1396 C CA . ILE A 1 183 ? -17.403 -6.383 1.557 1.00 48.62 183 ILE A CA 1
ATOM 1397 C C . ILE A 1 183 ? -17.415 -7.658 0.699 1.00 48.62 183 ILE A C 1
ATOM 1399 O O . ILE A 1 183 ? -16.369 -8.291 0.549 1.00 48.62 183 ILE A O 1
ATOM 1403 N N . ALA A 1 184 ? -18.548 -7.997 0.073 1.00 54.19 184 ALA A N 1
ATOM 1404 C CA . ALA A 1 184 ? -18.687 -9.202 -0.744 1.00 54.19 184 ALA A CA 1
ATOM 1405 C C . ALA A 1 184 ? -17.722 -9.265 -1.949 1.00 54.19 184 ALA A C 1
ATOM 1407 O O . ALA A 1 184 ? -17.425 -10.361 -2.418 1.00 54.19 184 ALA A O 1
ATOM 1408 N N . ASP A 1 185 ? -17.194 -8.125 -2.415 1.00 72.19 185 ASP A N 1
ATOM 1409 C CA . ASP A 1 185 ? -16.413 -8.057 -3.659 1.00 72.19 185 ASP A CA 1
ATOM 1410 C C . ASP A 1 185 ? -14.889 -7.940 -3.470 1.00 72.19 185 ASP A C 1
ATOM 1412 O O . ASP A 1 185 ? -14.142 -8.062 -4.445 1.00 72.19 185 ASP A O 1
ATOM 1416 N N . LEU A 1 186 ? -14.383 -7.697 -2.253 1.00 82.94 186 LEU A N 1
ATOM 1417 C CA . LEU A 1 186 ? -12.937 -7.541 -2.049 1.00 82.94 186 LEU A CA 1
ATOM 1418 C C . LEU A 1 186 ? -12.279 -8.898 -1.735 1.00 82.94 186 LEU A C 1
ATOM 1420 O O . LEU A 1 186 ? -12.760 -9.596 -0.845 1.00 82.94 186 LEU A O 1
ATOM 1424 N N . PRO A 1 187 ? -11.147 -9.274 -2.360 1.00 89.06 187 PRO A N 1
ATOM 1425 C CA . PRO A 1 187 ? -10.464 -10.528 -2.029 1.00 89.06 187 PRO A CA 1
ATOM 1426 C C . PRO A 1 187 ? -9.962 -10.555 -0.580 1.00 89.06 187 PRO A C 1
ATOM 1428 O O . PRO A 1 187 ? -9.769 -9.501 0.049 1.00 89.06 187 PRO A O 1
ATOM 1431 N N . SER A 1 188 ? -9.757 -11.751 -0.031 1.00 90.06 188 SER A N 1
ATOM 1432 C CA . SER A 1 188 ? -9.216 -11.920 1.321 1.00 90.06 188 SER A CA 1
ATOM 1433 C C . SER A 1 188 ? -7.788 -11.365 1.422 1.00 90.06 188 SER A C 1
ATOM 1435 O O . SER A 1 188 ? -7.088 -11.180 0.422 1.00 90.06 188 SER A O 1
ATOM 1437 N N . MET A 1 189 ? -7.322 -11.083 2.643 1.00 89.56 189 MET A N 1
ATOM 1438 C CA . MET A 1 189 ? -5.949 -10.601 2.842 1.00 89.56 189 MET A CA 1
ATOM 1439 C C . MET A 1 189 ? -4.910 -11.607 2.320 1.00 89.56 189 MET A C 1
ATOM 1441 O O . MET A 1 189 ? -3.927 -11.202 1.702 1.00 89.56 189 MET A O 1
ATOM 1445 N N . GLU A 1 190 ? -5.156 -12.907 2.501 1.00 91.25 190 GLU A N 1
ATOM 1446 C CA . GLU A 1 190 ? -4.310 -13.981 1.971 1.00 91.25 190 GLU A CA 1
ATOM 1447 C C . GLU A 1 190 ? -4.273 -13.971 0.437 1.00 91.25 190 GLU A C 1
ATOM 1449 O O . GLU A 1 190 ? -3.190 -13.961 -0.152 1.00 91.25 190 GLU A O 1
ATOM 1454 N N . GLU A 1 191 ? -5.435 -13.900 -0.216 1.00 92.81 191 GLU A N 1
ATOM 1455 C CA . GLU A 1 191 ? -5.541 -13.864 -1.680 1.00 92.81 191 GLU A CA 1
ATOM 1456 C C . GLU A 1 191 ? -4.801 -12.663 -2.275 1.00 92.81 191 GLU A C 1
ATOM 1458 O O . GLU A 1 191 ? -4.109 -12.793 -3.289 1.00 92.81 191 GLU A O 1
ATOM 1463 N N . LEU A 1 192 ? -4.891 -11.498 -1.627 1.00 95.19 192 LEU A N 1
ATOM 1464 C CA . LEU A 1 192 ? -4.176 -10.293 -2.049 1.00 95.19 192 LEU A CA 1
ATOM 1465 C C . LEU A 1 192 ? -2.659 -10.461 -1.920 1.00 95.19 192 LEU A C 1
ATOM 1467 O O . LEU A 1 192 ? -1.929 -10.109 -2.846 1.00 95.19 192 LEU A O 1
ATOM 1471 N N . ILE A 1 193 ? -2.165 -11.030 -0.817 1.00 95.62 193 ILE A N 1
ATOM 1472 C CA . ILE A 1 193 ? -0.728 -11.289 -0.639 1.00 95.62 193 ILE A CA 1
ATOM 1473 C C . ILE A 1 193 ? -0.211 -12.303 -1.664 1.00 95.62 193 ILE A C 1
ATOM 1475 O O . ILE A 1 193 ? 0.851 -12.089 -2.258 1.00 95.62 193 ILE A O 1
ATOM 1479 N N . LEU A 1 194 ? -0.963 -13.375 -1.924 1.00 95.94 194 LEU A N 1
ATOM 1480 C CA . LEU A 1 194 ? -0.616 -14.350 -2.957 1.00 95.94 194 LEU A CA 1
ATOM 1481 C C . LEU A 1 194 ? -0.621 -13.717 -4.354 1.00 95.94 194 LEU A C 1
ATOM 1483 O O . LEU A 1 194 ? 0.285 -13.987 -5.141 1.00 95.94 194 LEU A O 1
ATOM 1487 N N . SER A 1 195 ? -1.565 -12.817 -4.636 1.00 97.06 195 SER A N 1
ATOM 1488 C CA . SER A 1 195 ? -1.615 -12.067 -5.898 1.00 97.06 195 SER A CA 1
ATOM 1489 C C . SER A 1 195 ? -0.379 -11.176 -6.080 1.00 97.06 195 SER A C 1
ATOM 1491 O O . SER A 1 195 ? 0.224 -11.172 -7.153 1.00 97.06 195 SER A O 1
ATOM 1493 N N . ILE A 1 196 ? 0.087 -10.500 -5.020 1.00 97.19 196 ILE A N 1
ATOM 1494 C CA . ILE A 1 196 ? 1.347 -9.728 -5.048 1.00 97.19 196 ILE A CA 1
ATOM 1495 C C . ILE A 1 196 ? 2.539 -10.642 -5.329 1.00 97.19 196 ILE A C 1
ATOM 1497 O O . ILE A 1 196 ? 3.420 -10.296 -6.119 1.00 97.19 196 ILE A O 1
ATOM 1501 N N . ALA A 1 197 ? 2.588 -11.808 -4.682 1.00 97.38 197 ALA A N 1
ATOM 1502 C CA . ALA A 1 197 ? 3.662 -12.773 -4.886 1.00 97.38 197 ALA A CA 1
ATOM 1503 C C . ALA A 1 197 ? 3.685 -13.318 -6.318 1.00 97.38 197 ALA A C 1
ATOM 1505 O O . ALA A 1 197 ? 4.764 -13.474 -6.887 1.00 97.38 197 ALA A O 1
ATOM 1506 N N . GLN A 1 198 ? 2.520 -13.544 -6.924 1.00 97.25 198 GLN A N 1
ATOM 1507 C CA . GLN A 1 198 ? 2.404 -13.927 -8.329 1.00 97.25 198 GLN A CA 1
ATOM 1508 C C . GLN A 1 198 ? 2.842 -12.797 -9.269 1.00 97.25 198 GLN A C 1
ATOM 1510 O O . GLN A 1 198 ? 3.560 -13.062 -10.230 1.00 97.25 198 GLN A O 1
ATOM 1515 N N . GLU A 1 199 ? 2.481 -11.543 -8.978 1.00 96.19 199 GLU A N 1
ATOM 1516 C CA . GLU A 1 199 ? 2.878 -10.389 -9.795 1.00 96.19 199 GLU A CA 1
ATOM 1517 C C . GLU A 1 199 ? 4.397 -10.142 -9.757 1.00 96.19 199 GLU A C 1
ATOM 1519 O O . GLU A 1 199 ? 5.029 -9.889 -10.785 1.00 96.19 199 GLU A O 1
ATOM 1524 N N . LEU A 1 200 ? 5.008 -10.219 -8.570 1.00 96.69 200 LEU A N 1
ATOM 1525 C CA . LEU A 1 200 ? 6.441 -9.974 -8.381 1.00 96.69 200 LEU A CA 1
ATOM 1526 C C . LEU A 1 200 ? 7.311 -11.199 -8.685 1.00 96.69 200 LEU A C 1
ATOM 1528 O O . LEU A 1 200 ? 8.500 -11.043 -8.975 1.00 96.69 200 LEU A O 1
ATOM 1532 N N . GLY A 1 201 ? 6.729 -12.398 -8.629 1.00 96.44 201 GLY A N 1
ATOM 1533 C CA . GLY A 1 201 ? 7.399 -13.688 -8.775 1.00 96.44 201 GLY A CA 1
ATOM 1534 C C . GLY A 1 201 ? 8.310 -13.780 -9.998 1.00 96.44 201 GLY A C 1
ATOM 1535 O O . GLY A 1 201 ? 9.485 -14.076 -9.811 1.00 96.44 201 GLY A O 1
ATOM 1536 N N . PRO A 1 202 ? 7.855 -13.453 -11.222 1.00 96.88 202 PRO A N 1
ATOM 1537 C CA . PRO A 1 202 ? 8.693 -13.490 -12.425 1.00 96.88 202 PRO A CA 1
ATOM 1538 C C . PRO A 1 202 ? 9.937 -12.588 -12.369 1.00 96.88 202 PRO A C 1
ATOM 1540 O O . PRO A 1 202 ? 10.904 -12.822 -13.088 1.00 96.88 202 PRO A O 1
ATOM 1543 N N . TYR A 1 203 ? 9.940 -11.577 -11.495 1.00 95.75 203 TYR A N 1
ATOM 1544 C CA . TYR A 1 203 ? 10.973 -10.541 -11.412 1.00 95.75 203 TYR A CA 1
ATOM 1545 C C . TYR A 1 203 ? 11.835 -10.643 -10.147 1.00 95.75 203 TYR A C 1
ATOM 1547 O O . TYR A 1 203 ? 12.556 -9.700 -9.815 1.00 95.75 203 TYR A O 1
ATOM 1555 N N . TYR A 1 204 ? 11.779 -11.763 -9.416 1.00 95.88 204 TYR A N 1
ATOM 1556 C CA . TYR A 1 204 ? 12.488 -11.927 -8.140 1.00 95.88 204 TYR A CA 1
ATOM 1557 C C . TYR A 1 204 ? 13.998 -11.663 -8.249 1.00 95.88 204 TYR A C 1
ATOM 1559 O O . TYR A 1 204 ? 14.581 -11.052 -7.351 1.00 95.88 204 TYR A O 1
ATOM 1567 N N . TYR A 1 205 ? 14.628 -12.082 -9.353 1.00 97.31 205 TYR A N 1
ATOM 1568 C CA . TYR A 1 205 ? 16.054 -11.864 -9.589 1.00 97.31 205 TYR A CA 1
ATOM 1569 C C . TYR A 1 205 ? 16.367 -10.367 -9.698 1.00 97.31 205 TYR A C 1
ATOM 1571 O O . TYR A 1 205 ? 17.196 -9.863 -8.937 1.00 97.31 205 TYR A O 1
ATOM 1579 N N . ASP A 1 206 ? 15.637 -9.639 -10.546 1.00 97.12 206 ASP A N 1
ATOM 1580 C CA . ASP A 1 206 ? 15.805 -8.192 -10.722 1.00 97.12 206 ASP A CA 1
ATOM 1581 C C . ASP A 1 206 ? 15.534 -7.433 -9.420 1.00 97.12 206 ASP A C 1
ATOM 1583 O O . ASP A 1 206 ? 16.289 -6.538 -9.036 1.00 97.12 206 ASP A O 1
ATOM 1587 N N . LEU A 1 207 ? 14.478 -7.816 -8.696 1.00 97.12 207 LEU A N 1
ATOM 1588 C CA . LEU A 1 207 ? 14.156 -7.239 -7.394 1.00 97.12 207 LEU A CA 1
ATOM 1589 C C . LEU A 1 207 ? 15.298 -7.457 -6.397 1.00 97.12 207 LEU A C 1
ATOM 1591 O O . LEU A 1 207 ? 15.647 -6.523 -5.680 1.00 97.12 207 LEU A O 1
ATOM 1595 N N . SER A 1 208 ? 15.910 -8.644 -6.370 1.00 97.38 208 SER A N 1
ATOM 1596 C CA . SER A 1 208 ? 16.942 -9.001 -5.388 1.00 97.38 208 SER A CA 1
ATOM 1597 C C . SER A 1 208 ? 18.208 -8.142 -5.480 1.00 97.38 208 SER A C 1
ATOM 1599 O O . SER A 1 208 ? 18.826 -7.856 -4.454 1.00 97.38 208 SER A O 1
ATOM 1601 N N . ILE A 1 209 ? 18.553 -7.677 -6.683 1.00 97.56 209 ILE A N 1
ATOM 1602 C CA . ILE A 1 209 ? 19.719 -6.819 -6.934 1.00 97.56 209 ILE A CA 1
ATOM 1603 C C . ILE A 1 209 ? 19.362 -5.325 -6.985 1.00 97.56 209 ILE A C 1
ATOM 1605 O O . ILE A 1 209 ? 20.253 -4.475 -6.961 1.00 97.56 209 ILE A O 1
ATOM 1609 N N . HIS A 1 210 ? 18.071 -4.979 -7.035 1.00 97.81 210 HIS A N 1
ATOM 1610 C CA . HIS A 1 210 ? 17.618 -3.593 -7.087 1.00 97.81 210 HIS A CA 1
ATOM 1611 C C . HIS A 1 210 ? 17.737 -2.895 -5.720 1.00 97.81 210 HIS A C 1
ATOM 1613 O O . HIS A 1 210 ? 17.354 -3.440 -4.679 1.00 97.81 210 HIS A O 1
ATOM 1619 N N . VAL A 1 211 ? 18.180 -1.629 -5.727 1.00 96.44 211 VAL A N 1
ATOM 1620 C CA . VAL A 1 211 ? 18.402 -0.820 -4.510 1.00 96.44 211 VAL A CA 1
ATOM 1621 C C . VAL A 1 211 ? 17.143 -0.654 -3.655 1.00 96.44 211 VAL A C 1
ATOM 1623 O O . VAL A 1 211 ? 17.228 -0.679 -2.435 1.00 96.44 211 VAL A O 1
ATOM 1626 N N . CYS A 1 212 ? 15.970 -0.532 -4.280 1.00 96.38 212 CYS A N 1
ATOM 1627 C CA . CYS A 1 212 ? 14.679 -0.463 -3.584 1.00 96.38 212 CYS A CA 1
ATOM 1628 C C . CYS A 1 212 ? 13.965 -1.822 -3.536 1.00 96.38 212 CYS A C 1
ATOM 1630 O O . CYS A 1 212 ? 13.341 -2.167 -2.533 1.00 96.38 212 CYS A O 1
ATOM 1632 N N . GLY A 1 213 ? 14.083 -2.605 -4.614 1.00 96.50 213 GLY A N 1
ATOM 1633 C CA . GLY A 1 213 ? 13.277 -3.810 -4.828 1.00 96.50 213 GLY A CA 1
ATOM 1634 C C . GLY A 1 213 ? 13.636 -4.912 -3.843 1.00 96.50 213 GLY A C 1
ATOM 1635 O O . GLY A 1 213 ? 12.756 -5.610 -3.347 1.00 96.50 213 GLY A O 1
ATOM 1636 N N . SER A 1 214 ? 14.913 -4.986 -3.465 1.00 97.00 214 SER A N 1
ATOM 1637 C CA . SER A 1 214 ? 15.421 -5.988 -2.531 1.00 97.00 214 SER A CA 1
ATOM 1638 C C . SER A 1 214 ? 14.812 -5.841 -1.136 1.00 97.00 214 SER A C 1
ATOM 1640 O O . SER A 1 214 ? 14.673 -6.823 -0.406 1.00 97.00 214 SER A O 1
ATOM 1642 N N . HIS A 1 215 ? 14.407 -4.626 -0.754 1.00 95.25 215 HIS A N 1
ATOM 1643 C CA . HIS A 1 215 ? 13.712 -4.383 0.505 1.00 95.25 215 HIS A CA 1
ATOM 1644 C C . HIS A 1 215 ? 12.257 -4.845 0.466 1.00 95.25 215 HIS A C 1
ATOM 1646 O O . HIS A 1 215 ? 11.803 -5.482 1.413 1.00 95.25 215 HIS A O 1
ATOM 1652 N N . VAL A 1 216 ? 11.559 -4.587 -0.639 1.00 96.94 216 VAL A N 1
ATOM 1653 C CA . VAL A 1 216 ? 10.172 -5.027 -0.836 1.00 96.94 216 VAL A CA 1
ATOM 1654 C C . VAL A 1 216 ? 10.094 -6.549 -0.929 1.00 96.94 216 VAL A C 1
ATOM 1656 O O . VAL A 1 216 ? 9.277 -7.155 -0.243 1.00 96.94 216 VAL A O 1
ATOM 1659 N N . LEU A 1 217 ? 11.000 -7.174 -1.688 1.00 97.06 217 LEU A N 1
ATOM 1660 C CA . LEU A 1 217 ? 11.087 -8.631 -1.795 1.00 97.06 217 LEU A CA 1
ATOM 1661 C C . LEU A 1 217 ? 11.310 -9.281 -0.423 1.00 97.06 217 LEU A C 1
ATOM 1663 O O . LEU A 1 217 ? 10.643 -10.253 -0.084 1.00 97.06 217 LEU A O 1
ATOM 1667 N N . ARG A 1 218 ? 12.199 -8.716 0.404 1.00 95.00 218 ARG A N 1
ATOM 1668 C CA . ARG A 1 218 ? 12.424 -9.202 1.773 1.00 95.00 218 ARG A CA 1
ATOM 1669 C C . ARG A 1 218 ? 11.170 -9.080 2.639 1.00 95.00 218 ARG A C 1
ATOM 1671 O O . ARG A 1 218 ? 10.852 -10.026 3.348 1.00 95.00 218 ARG A O 1
ATOM 1678 N N . ALA A 1 219 ? 10.473 -7.943 2.584 1.00 94.44 219 ALA A N 1
ATOM 1679 C CA . ALA A 1 219 ? 9.239 -7.740 3.340 1.00 94.44 219 ALA A CA 1
ATOM 1680 C C . ALA A 1 219 ? 8.160 -8.754 2.937 1.00 94.44 219 ALA A C 1
ATOM 1682 O O . ALA A 1 219 ? 7.551 -9.365 3.809 1.00 94.44 219 ALA A O 1
ATOM 1683 N N . LEU A 1 220 ? 7.988 -8.999 1.635 1.00 95.94 220 LEU A N 1
ATOM 1684 C CA . LEU A 1 220 ? 7.042 -9.993 1.132 1.00 95.94 220 LEU A CA 1
ATOM 1685 C C . LEU A 1 220 ? 7.382 -11.409 1.617 1.00 95.94 220 LEU A C 1
ATOM 1687 O O . LEU A 1 220 ? 6.499 -12.123 2.077 1.00 95.94 220 LEU A O 1
ATOM 1691 N N . LEU A 1 221 ? 8.661 -11.801 1.573 1.00 95.06 221 LEU A N 1
ATOM 1692 C CA . LEU A 1 221 ? 9.107 -13.100 2.088 1.00 95.06 221 LEU A CA 1
ATOM 1693 C C . LEU A 1 221 ? 8.863 -13.247 3.598 1.00 95.06 221 LEU A C 1
ATOM 1695 O O . LEU A 1 221 ? 8.518 -14.335 4.047 1.00 95.06 221 LEU A O 1
ATOM 1699 N N . CYS A 1 222 ? 9.010 -12.171 4.378 1.00 91.62 222 CYS A N 1
ATOM 1700 C CA . CYS A 1 222 ? 8.650 -12.175 5.797 1.00 91.62 222 CYS A CA 1
ATOM 1701 C C . CYS A 1 222 ? 7.147 -12.423 5.992 1.00 91.62 222 CYS A C 1
ATOM 1703 O O . CYS A 1 222 ? 6.792 -13.300 6.775 1.00 91.62 222 CYS A O 1
ATOM 1705 N N . VAL A 1 223 ? 6.285 -11.723 5.240 1.00 91.62 223 VAL A N 1
ATOM 1706 C CA . VAL A 1 223 ? 4.823 -11.911 5.312 1.00 91.62 223 VAL A CA 1
ATOM 1707 C C . VAL A 1 223 ? 4.444 -13.353 4.965 1.00 91.62 223 VAL A C 1
ATOM 1709 O O . VAL A 1 223 ? 3.758 -14.007 5.744 1.00 91.62 223 VAL A O 1
ATOM 1712 N N . LEU A 1 224 ? 4.954 -13.881 3.846 1.00 92.50 224 LEU A N 1
ATOM 1713 C CA . LEU A 1 224 ? 4.702 -15.261 3.410 1.00 92.50 224 LEU A CA 1
ATOM 1714 C C . LEU A 1 224 ? 5.237 -16.304 4.401 1.00 92.50 224 LEU A C 1
ATOM 1716 O O . LEU A 1 224 ? 4.668 -17.381 4.537 1.00 92.50 224 LEU A O 1
ATOM 1720 N N . GLY A 1 225 ? 6.334 -15.992 5.092 1.00 89.69 225 GLY A N 1
ATOM 1721 C CA . GLY A 1 225 ? 6.912 -16.847 6.124 1.00 89.69 225 GLY A CA 1
ATOM 1722 C C . GLY A 1 225 ? 6.218 -16.753 7.484 1.00 89.69 225 GLY A C 1
ATOM 1723 O O . GLY A 1 225 ? 6.652 -17.435 8.410 1.00 89.69 225 GLY A O 1
ATOM 1724 N N . GLY A 1 226 ? 5.199 -15.899 7.642 1.00 86.06 226 GLY A N 1
ATOM 1725 C CA . GLY A 1 226 ? 4.552 -15.655 8.934 1.00 86.06 226 GLY A CA 1
ATOM 1726 C C . GLY A 1 226 ? 5.482 -15.001 9.962 1.00 86.06 226 GLY A C 1
ATOM 1727 O O . GLY A 1 226 ? 5.330 -15.211 11.164 1.00 86.06 226 GLY A O 1
ATOM 1728 N N . VAL A 1 227 ? 6.476 -14.235 9.503 1.00 84.94 227 VAL A N 1
ATOM 1729 C CA . VAL A 1 227 ? 7.454 -13.547 10.355 1.00 84.94 227 VAL A CA 1
ATOM 1730 C C . VAL A 1 227 ? 7.237 -12.041 10.268 1.00 84.94 227 VAL A C 1
ATOM 1732 O O . VAL A 1 227 ? 7.001 -11.488 9.195 1.00 84.94 227 VAL A O 1
ATOM 1735 N N . ALA A 1 228 ? 7.372 -11.352 11.401 1.00 79.31 228 ALA A N 1
ATOM 1736 C CA . ALA A 1 228 ? 7.344 -9.897 11.424 1.00 79.31 228 ALA A CA 1
ATOM 1737 C C . ALA A 1 228 ? 8.426 -9.307 10.499 1.00 79.31 228 ALA A C 1
ATOM 1739 O O . ALA A 1 228 ? 9.569 -9.775 10.455 1.00 79.31 228 ALA A O 1
ATOM 1740 N N . VAL A 1 229 ? 8.076 -8.254 9.761 1.00 79.62 229 VAL A N 1
ATOM 1741 C CA . VAL A 1 229 ? 9.014 -7.586 8.855 1.00 79.62 229 VAL A CA 1
ATOM 1742 C C . VAL A 1 229 ? 10.060 -6.825 9.676 1.00 79.62 229 VAL A C 1
ATOM 1744 O O . VAL A 1 229 ? 9.738 -5.968 10.497 1.00 79.62 229 VAL A O 1
ATOM 1747 N N . ALA A 1 230 ? 11.346 -7.113 9.455 1.00 61.00 230 ALA A N 1
ATOM 1748 C CA . ALA A 1 230 ? 12.428 -6.376 10.104 1.00 61.00 230 ALA A CA 1
ATOM 1749 C C . ALA A 1 230 ? 12.428 -4.903 9.645 1.00 61.00 230 ALA A C 1
ATOM 1751 O O . ALA A 1 230 ? 12.502 -4.631 8.445 1.00 61.00 230 ALA A O 1
ATOM 1752 N N . ASN A 1 231 ? 12.449 -3.961 10.595 1.00 59.69 231 ASN A N 1
ATOM 1753 C CA . ASN A 1 231 ? 12.153 -2.530 10.398 1.00 59.69 231 ASN A CA 1
ATOM 1754 C C . ASN A 1 231 ? 10.670 -2.206 10.207 1.00 59.69 231 ASN A C 1
ATOM 1756 O O . ASN A 1 231 ? 10.352 -1.274 9.468 1.00 59.69 231 ASN A O 1
ATOM 1760 N N . ASP A 1 232 ? 9.793 -2.931 10.902 1.00 60.44 232 ASP A N 1
ATOM 1761 C CA . ASP A 1 232 ? 8.402 -2.527 11.068 1.00 60.44 232 ASP A CA 1
ATOM 1762 C C . ASP A 1 232 ? 8.344 -1.030 11.441 1.00 60.44 232 ASP A C 1
ATOM 1764 O O . ASP A 1 232 ? 8.931 -0.623 12.454 1.00 60.44 232 ASP A O 1
ATOM 1768 N N . PRO A 1 233 ? 7.703 -0.172 10.624 1.00 50.97 233 PRO A N 1
ATOM 1769 C CA . PRO A 1 233 ? 7.504 1.215 10.990 1.00 50.97 233 PRO A CA 1
ATOM 1770 C C . PRO A 1 233 ? 6.789 1.336 12.339 1.00 50.97 233 PRO A C 1
ATOM 1772 O O . PRO A 1 233 ? 7.013 2.318 13.036 1.00 50.97 233 PRO A O 1
ATOM 1775 N N . LEU A 1 234 ? 5.972 0.377 12.757 1.00 52.41 234 LEU A N 1
ATOM 1776 C CA . LEU A 1 234 ? 5.303 0.403 14.055 1.00 52.41 234 LEU A CA 1
ATOM 1777 C C . LEU A 1 234 ? 6.232 0.055 15.230 1.00 52.41 234 LEU A C 1
ATOM 1779 O O . LEU A 1 234 ? 5.893 0.372 16.370 1.00 52.41 234 LEU A O 1
ATOM 1783 N N . ASP A 1 235 ? 7.422 -0.507 14.977 1.00 55.00 235 ASP A N 1
ATOM 1784 C CA . ASP A 1 235 ? 8.403 -0.822 16.016 1.00 55.00 235 ASP A CA 1
ATOM 1785 C C . ASP A 1 235 ? 9.211 0.435 16.424 1.00 55.00 235 ASP A C 1
ATOM 1787 O O . ASP A 1 235 ? 10.038 0.950 15.647 1.00 55.00 235 ASP A O 1
ATOM 1791 N N . PRO A 1 236 ? 9.040 0.942 17.662 1.00 49.19 236 PRO A N 1
ATOM 1792 C CA . PRO A 1 236 ? 9.769 2.110 18.146 1.00 49.19 236 PRO A CA 1
ATOM 1793 C C . PRO A 1 236 ? 11.293 1.891 18.190 1.00 49.19 236 PRO A C 1
ATOM 1795 O O . PRO A 1 236 ? 12.049 2.862 18.058 1.00 49.19 236 PRO A O 1
ATOM 1798 N N . ALA A 1 237 ? 11.779 0.649 18.316 1.00 48.75 237 ALA A N 1
ATOM 1799 C CA . ALA A 1 237 ? 13.207 0.338 18.394 1.00 48.75 237 ALA A CA 1
ATOM 1800 C C . ALA A 1 237 ? 13.938 0.549 17.055 1.00 48.75 237 ALA A C 1
ATOM 1802 O O . ALA A 1 237 ? 15.097 0.988 17.033 1.00 48.75 237 ALA A O 1
ATOM 1803 N N . ASN A 1 238 ? 13.259 0.315 15.928 1.00 48.31 238 ASN A N 1
ATOM 1804 C CA . ASN A 1 238 ? 13.840 0.485 14.595 1.00 48.31 238 ASN A CA 1
ATOM 1805 C C . ASN A 1 238 ? 13.922 1.960 14.160 1.00 48.31 238 ASN A C 1
ATOM 1807 O O . ASN A 1 238 ? 14.838 2.339 13.422 1.00 48.31 238 ASN A O 1
ATOM 1811 N N . ARG A 1 239 ? 13.060 2.842 14.691 1.00 50.81 239 ARG A N 1
ATOM 1812 C CA . ARG A 1 239 ? 13.086 4.285 14.367 1.00 50.81 239 ARG A CA 1
ATOM 1813 C C . ARG A 1 239 ? 14.267 5.042 14.994 1.00 50.81 239 ARG A C 1
ATOM 1815 O O . ARG A 1 239 ? 14.765 5.999 14.399 1.00 50.81 239 ARG A O 1
ATOM 1822 N N . VAL A 1 240 ? 14.793 4.599 16.142 1.00 44.31 240 VAL A N 1
ATOM 1823 C CA . VAL A 1 240 ? 15.913 5.271 16.846 1.00 44.31 240 VAL A CA 1
ATOM 1824 C C . VAL A 1 240 ? 17.231 5.209 16.056 1.00 44.31 240 VAL A C 1
ATOM 1826 O O . VAL A 1 240 ? 18.084 6.095 16.175 1.00 44.31 24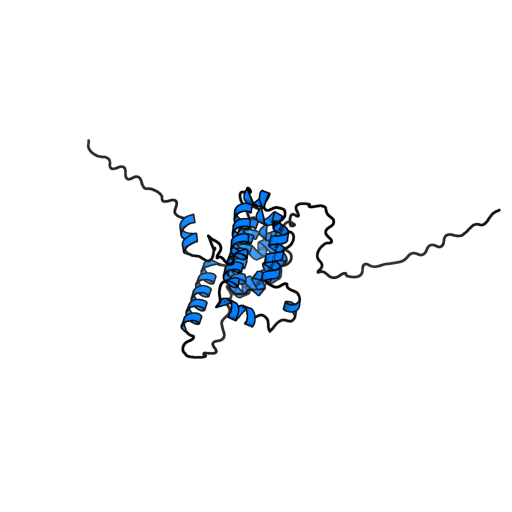0 VAL A O 1
ATOM 1829 N N . ARG A 1 241 ? 17.407 4.196 15.199 1.00 45.00 241 ARG A N 1
ATOM 1830 C CA . ARG A 1 241 ? 18.663 3.973 14.464 1.00 45.00 241 ARG A CA 1
ATOM 1831 C C . ARG A 1 241 ? 18.871 4.936 13.291 1.00 45.00 241 ARG A C 1
ATOM 1833 O O . ARG A 1 241 ? 20.017 5.209 12.938 1.00 45.00 241 ARG A O 1
ATOM 1840 N N . ARG A 1 242 ? 17.802 5.517 12.732 1.00 44.69 242 ARG A N 1
ATOM 1841 C CA . ARG A 1 242 ? 17.879 6.387 11.540 1.00 44.69 242 ARG A CA 1
ATOM 1842 C C . ARG A 1 242 ? 18.318 7.832 11.843 1.00 44.69 242 ARG A C 1
ATOM 1844 O O . ARG A 1 242 ? 18.723 8.539 10.928 1.00 44.69 242 ARG A O 1
ATOM 1851 N N . GLY A 1 243 ? 18.307 8.257 13.115 1.00 41.53 243 GLY A N 1
ATOM 1852 C CA . GLY A 1 243 ? 18.609 9.640 13.531 1.00 41.53 243 GLY A CA 1
ATOM 1853 C C . GLY A 1 243 ? 19.906 9.860 14.325 1.00 41.53 243 GLY A C 1
ATOM 1854 O O . GLY A 1 243 ? 20.288 11.003 14.563 1.00 41.53 243 GLY A O 1
ATOM 1855 N N . LYS A 1 244 ? 20.623 8.806 14.738 1.00 42.53 244 LYS A N 1
ATOM 1856 C CA . LYS A 1 244 ? 21.818 8.925 15.599 1.00 42.53 244 LYS A CA 1
ATOM 1857 C C . LYS A 1 244 ? 23.128 8.647 14.845 1.00 42.53 244 LYS A C 1
ATOM 1859 O O . LYS A 1 244 ? 23.948 7.842 15.274 1.00 42.53 244 LYS A O 1
ATOM 1864 N N . LYS A 1 245 ? 23.410 9.389 13.765 1.00 42.28 245 LYS A N 1
ATOM 1865 C CA . LYS A 1 245 ? 24.819 9.659 13.406 1.00 42.28 245 LYS A CA 1
ATOM 1866 C C . LYS A 1 245 ? 25.358 10.654 14.432 1.00 42.28 245 LYS A C 1
ATOM 1868 O O . LYS A 1 245 ? 25.227 11.865 14.284 1.00 42.28 245 LYS A O 1
ATOM 1873 N N . GLY A 1 246 ? 25.881 10.121 15.535 1.00 42.31 246 GLY A N 1
ATOM 1874 C CA . GLY A 1 246 ? 26.420 10.907 16.635 1.00 42.31 246 GLY A CA 1
ATOM 1875 C C . GLY A 1 246 ? 27.462 11.911 16.144 1.00 42.31 246 GLY A C 1
ATOM 1876 O O . GLY A 1 246 ? 28.482 11.533 15.568 1.00 42.31 246 GLY A O 1
ATOM 1877 N N . LYS A 1 247 ? 27.232 13.199 16.422 1.00 42.59 247 LYS A N 1
ATOM 1878 C CA . LYS A 1 247 ? 28.303 14.197 16.457 1.00 42.59 247 LYS A CA 1
ATOM 1879 C C . LYS A 1 247 ? 29.287 13.762 17.549 1.00 42.59 247 LYS A C 1
ATOM 1881 O O . LYS A 1 247 ? 29.104 14.096 18.716 1.00 42.59 247 LYS A O 1
ATOM 1886 N N . LYS A 1 248 ? 30.325 12.998 17.189 1.00 44.94 248 LYS A N 1
ATOM 1887 C CA . LYS A 1 248 ? 31.512 12.819 18.037 1.00 44.94 248 LYS A CA 1
ATOM 1888 C C . LYS A 1 248 ? 32.145 14.202 18.212 1.00 44.94 248 LYS A C 1
ATOM 1890 O O . LYS A 1 248 ? 32.905 14.645 17.355 1.00 44.94 248 LYS A O 1
ATOM 1895 N N . LYS A 1 249 ? 31.816 14.903 19.302 1.00 45.47 249 LYS A N 1
ATOM 1896 C CA . LYS A 1 249 ? 32.606 16.049 19.765 1.00 45.47 249 LYS A CA 1
ATOM 1897 C C . LYS A 1 249 ? 34.000 15.515 20.100 1.00 45.47 249 LYS A C 1
ATOM 1899 O O . LYS A 1 249 ? 34.178 14.826 21.100 1.00 45.47 249 LYS A O 1
ATOM 1904 N N . LYS A 1 250 ? 34.975 15.776 19.228 1.00 43.84 250 LYS A N 1
ATOM 1905 C CA . LYS A 1 250 ? 36.393 15.601 19.549 1.00 43.84 250 LYS A CA 1
ATOM 1906 C C . LYS A 1 250 ? 36.752 16.687 20.566 1.00 43.84 250 LYS A C 1
ATOM 1908 O O . LYS A 1 250 ? 36.946 17.834 20.183 1.00 43.84 250 LYS A O 1
ATOM 1913 N N . ASN A 1 251 ? 36.807 16.340 21.850 1.00 41.62 251 ASN A N 1
ATOM 1914 C CA . ASN A 1 251 ? 37.470 17.184 22.841 1.00 41.62 251 ASN A CA 1
ATOM 1915 C C . ASN A 1 251 ? 38.977 17.081 22.594 1.00 41.62 251 ASN A C 1
ATOM 1917 O O . ASN A 1 251 ? 39.615 16.117 23.014 1.00 41.62 251 ASN A O 1
ATOM 1921 N N . PHE A 1 252 ? 39.536 18.057 21.884 1.00 41.84 252 PHE A N 1
ATOM 1922 C CA . PHE A 1 252 ? 40.975 18.277 21.866 1.00 41.84 252 PHE A CA 1
ATOM 1923 C C . PHE A 1 252 ? 41.336 18.925 23.209 1.00 41.84 252 PHE A C 1
ATOM 1925 O O . PHE A 1 252 ? 41.103 20.112 23.421 1.00 41.84 252 PHE A O 1
ATOM 1932 N N . LYS A 1 253 ? 41.826 18.123 24.159 1.00 42.19 253 LYS A N 1
ATOM 1933 C CA . LYS A 1 253 ? 42.525 18.646 25.337 1.00 42.19 253 LYS A CA 1
ATOM 1934 C C . LYS A 1 253 ? 43.870 19.172 24.835 1.00 42.19 253 LYS A C 1
ATOM 1936 O O . LYS A 1 253 ? 44.753 18.378 24.526 1.00 42.19 253 LYS A O 1
ATOM 1941 N N . ALA A 1 254 ? 44.002 20.489 24.716 1.00 44.31 254 ALA A N 1
ATOM 1942 C CA . ALA A 1 254 ? 45.307 21.125 24.616 1.00 44.31 254 ALA A CA 1
ATOM 1943 C C . ALA A 1 254 ? 46.004 20.950 25.972 1.00 44.31 254 ALA A C 1
ATOM 1945 O O . ALA A 1 254 ? 45.534 21.447 26.995 1.00 44.31 254 ALA A O 1
ATOM 1946 N N . ALA A 1 255 ? 47.068 20.155 25.976 1.00 45.00 255 ALA A N 1
ATOM 1947 C CA . ALA A 1 255 ? 48.004 20.043 27.075 1.00 45.00 255 ALA A CA 1
ATOM 1948 C C . ALA A 1 255 ? 49.158 21.020 26.820 1.00 45.00 255 ALA A C 1
ATOM 1950 O O . ALA A 1 255 ? 49.739 20.968 25.743 1.00 45.00 255 ALA A O 1
ATOM 1951 N N . GLY A 1 256 ? 49.452 21.855 27.821 1.00 41.84 256 GLY A N 1
ATOM 1952 C CA . GLY A 1 256 ? 50.792 22.318 28.206 1.00 41.84 256 GLY A CA 1
ATOM 1953 C C . GLY A 1 256 ? 51.617 23.136 27.208 1.00 41.84 256 GLY A C 1
ATOM 1954 O O . GLY A 1 256 ? 52.039 22.629 26.173 1.00 41.84 256 GLY A O 1
ATOM 1955 N N . GLY A 1 257 ? 51.953 24.360 27.619 1.00 34.88 257 GLY A N 1
ATOM 1956 C CA . GLY A 1 257 ? 52.979 25.213 27.022 1.00 34.88 257 GLY A CA 1
ATOM 1957 C C . GLY A 1 257 ? 52.892 26.616 27.581 1.00 34.88 257 GLY A C 1
ATOM 1958 O O . GLY A 1 257 ? 52.232 27.436 26.913 1.00 34.88 257 GLY A O 1
#

Organism: NCBI:txid163516

InterPro domains:
  IPR001313 Pumilio RNA-binding repeat [PF22493] (103-255)
  IPR001313 Pumilio RNA-binding repeat [PS50302] (135-170)
  IPR011989 Armadillo-like helical [G3DSA:1.25.10.10] (80-255)
  IPR016024 Armadillo-type fold [SSF48371] (90-221)
  IPR040000 Nucleolar protein 9 [PTHR13102] (75-244)

Mean predicted aligned error: 13.9 Å

Nearest PDB structures (foldseek):
  5wzj-assembly1_A  TM=7.202E-01  e=1.253E-03  Arabidopsis thaliana
  7nne-assemb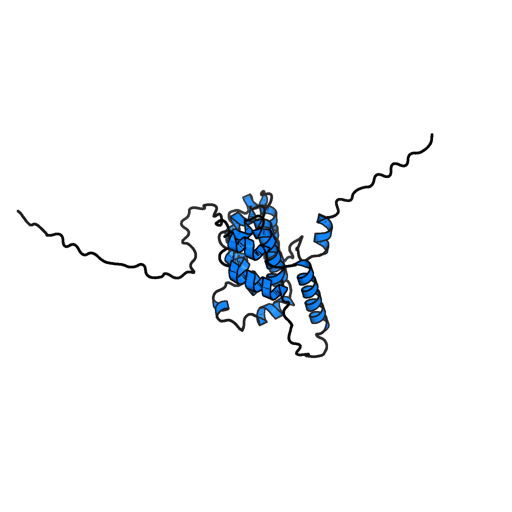ly1_A-2  TM=2.589E-01  e=1.649E+00  Homo sapiens

Secondary structure (DSSP, 8-state):
-----PPP------------S-------S-----PPPPPPHHHHHHHHHS---HHHHHHHHHHHHHHHHHHTTS----------HHHHHHHHHHHHTGGGHHHHHTSHHHHHHHHHHIIIIIHH-HHHHHHHHHHTTT-HHHHHHSTTHHHHHHHHHHHHHHHHH-HHHHHHHTTSTTS-GGGGGSPPHHHHHHHHHHHHGGGHHHHHHSTTHHHHHHHHHHHHTT-PPTT-TT-HHHHGGGT--------------

Solvent-accessible surface area (backbone atoms only — not comparable to full-atom values): 15601 Å² total; per-residue (Å²): 144,88,84,85,84,84,88,79,89,80,87,82,88,76,78,88,75,91,72,82,95,77,78,85,78,85,80,67,100,65,90,65,85,49,72,63,60,82,54,58,68,67,59,51,51,52,60,69,67,53,88,75,57,44,67,64,51,48,53,51,50,53,49,52,55,55,51,56,73,66,48,82,81,69,79,95,71,94,65,83,78,81,72,52,68,59,44,54,51,30,44,55,52,49,66,74,40,46,94,40,43,43,18,24,24,62,29,80,66,35,16,56,49,47,40,37,34,45,56,43,29,28,69,79,29,62,67,50,40,39,52,56,56,60,44,28,65,88,30,53,64,47,26,24,61,27,94,38,10,19,54,36,53,36,50,52,42,28,47,50,22,49,51,74,67,34,75,74,46,47,64,55,55,63,65,67,65,80,78,50,88,77,58,80,77,61,72,53,68,66,56,50,53,52,49,50,49,61,67,38,50,90,44,48,69,63,28,60,76,33,92,40,12,32,56,30,54,49,31,50,52,23,39,77,66,73,35,75,32,88,71,32,85,86,40,71,75,55,61,60,69,81,74,62,84,71,82,77,78,79,81,78,79,85,75,87,135

pLDDT: mean 74.36, std 23.73, range [29.95, 97.81]

Radius of gyration: 24.89 Å; Cα contacts (8 Å, |Δi|>4): 244; chains: 1; bounding box: 82×42×104 Å

Foldseek 3Di:
DDDDDDDDDDDDDDDDDDDDPDDDDDDDPDPPQDAADADDPVLLVVLVPDPQDLVVQLVVVVVVLVVVVVPVPDDDDPDPPPDDPNQVVLVVSLVVCLQCLRNLQLDPSSLVSLLSSCSRNCLLAVVSLLSNLVSCQPNLVVLQLHPRSLVSLLQSLLSLLCCVLDPSNVVVHVVVCPPDPVNVPGDDSVVSLVSSCVSCVVVLVVLCPHPRSVLSSQSSVCSVVSHRRPLHVSDPVNVVVVPPPDPPPPPPPDDDD

Sequence (257 aa):
EKSKPTMSKHRSVGGPSRASTYGPGNATLDETFQRPRRPNPSTLQYLCSLPLDDRAELAEYQYRTSKKGTSNNNEEGEGEEETSEIFAAAQAALEEIQSELASLAGDERGSQRLETITKIACTASARNTRIMLHGMMGYYRHLAMNRYGSHVVQTLLSICAGQMIGSAIQANLNADEDKDDIIADLPSMEELILSIAQELGPYYYDLSIHVCGSHVLRALLCVLGGVAVANDPLDPANRVRRGKKGKKKKNFKAAGG